Protein AF-0000000075733237 (afdb_homodimer)

Structure (mmCIF, N/CA/C/O backbone):
data_AF-0000000075733237-model_v1
#
loop_
_entity.id
_entity.type
_entity.pdbx_description
1 polymer 'DUF2000 family protein'
#
loop_
_atom_site.group_PDB
_atom_site.id
_atom_site.type_symbol
_atom_site.label_atom_id
_atom_site.label_alt_id
_atom_site.label_comp_id
_atom_site.label_asym_id
_atom_site.label_entity_id
_atom_site.label_seq_id
_atom_site.pdbx_PDB_ins_code
_atom_site.Cartn_x
_atom_site.Cartn_y
_atom_site.Cartn_z
_atom_site.occupancy
_atom_site.B_iso_or_equiv
_atom_site.auth_seq_id
_atom_site.auth_comp_id
_atom_site.auth_asym_id
_atom_site.auth_atom_id
_atom_site.pdbx_PDB_model_num
ATOM 1 N N . MET A 1 1 ? -22.875 0.93 -0.751 1 53.53 1 MET A N 1
ATOM 2 C CA . MET A 1 1 ? -22.766 0.494 -2.141 1 53.53 1 MET A CA 1
ATOM 3 C C . MET A 1 1 ? -21.797 -0.673 -2.271 1 53.53 1 MET A C 1
ATOM 5 O O . MET A 1 1 ? -20.734 -0.678 -1.642 1 53.53 1 MET A O 1
ATOM 9 N N . GLN A 1 2 ? -22.25 -1.887 -2.658 1 79.19 2 GLN A N 1
ATOM 10 C CA . GLN A 1 2 ? -21.516 -3.139 -2.869 1 79.19 2 GLN A CA 1
ATOM 11 C C . GLN A 1 2 ? -20.688 -3.084 -4.145 1 79.19 2 GLN A C 1
ATOM 13 O O . GLN A 1 2 ? -21.156 -2.576 -5.172 1 79.19 2 GLN A O 1
ATOM 18 N N . PHE A 1 3 ? -19.312 -3.158 -4.09 1 92.94 3 PHE A N 1
ATOM 19 C CA . PHE A 1 3 ? -18.453 -3.188 -5.262 1 92.94 3 PHE A CA 1
ATOM 20 C C . PHE A 1 3 ? -18.547 -4.531 -5.973 1 92.94 3 PHE A C 1
ATOM 22 O O . PHE A 1 3 ? -18.625 -5.578 -5.328 1 92.94 3 PHE A O 1
ATOM 29 N N . ASP A 1 4 ? -18.594 -4.453 -7.273 1 96.69 4 ASP A N 1
ATOM 30 C CA . ASP A 1 4 ? -18.578 -5.672 -8.078 1 96.69 4 ASP A CA 1
ATOM 31 C C . ASP A 1 4 ? -17.203 -6.336 -8.055 1 96.69 4 ASP A C 1
ATOM 33 O O . ASP A 1 4 ? -17.078 -7.539 -8.297 1 96.69 4 ASP A O 1
ATOM 37 N N . THR A 1 5 ? -16.156 -5.551 -7.84 1 98.19 5 THR A N 1
ATOM 38 C CA . THR A 1 5 ? -14.797 -6.055 -7.77 1 98.19 5 THR A CA 1
ATOM 39 C C . THR A 1 5 ? -14.312 -6.109 -6.324 1 98.19 5 THR A C 1
ATOM 41 O O . THR A 1 5 ? -14.93 -5.523 -5.434 1 98.19 5 THR A O 1
ATOM 44 N N . LYS A 1 6 ? -13.344 -6.914 -6.18 1 98.12 6 LYS A N 1
ATOM 45 C CA . LYS A 1 6 ? -12.703 -7.102 -4.883 1 98.12 6 LYS A CA 1
ATOM 46 C C . LYS A 1 6 ? -11.188 -7.008 -5.004 1 98.12 6 LYS A C 1
ATOM 48 O O . LYS A 1 6 ? -10.602 -7.52 -5.961 1 98.12 6 LYS A O 1
ATOM 53 N N . ILE A 1 7 ? -10.57 -6.262 -4.094 1 98.81 7 ILE A N 1
ATOM 54 C CA . ILE A 1 7 ? -9.117 -6.203 -3.975 1 98.81 7 ILE A CA 1
ATOM 55 C C . ILE A 1 7 ? -8.664 -7.016 -2.762 1 98.81 7 ILE A C 1
ATOM 57 O O . ILE A 1 7 ? -9.172 -6.82 -1.653 1 98.81 7 ILE A O 1
ATOM 61 N N . ALA A 1 8 ? -7.711 -7.91 -2.949 1 98.94 8 ALA A N 1
ATOM 62 C CA . ALA A 1 8 ? -7.176 -8.711 -1.851 1 98.94 8 ALA A CA 1
ATOM 63 C C . ALA A 1 8 ? -5.652 -8.781 -1.915 1 98.94 8 ALA A C 1
ATOM 65 O O . ALA A 1 8 ? -5.078 -8.906 -2.998 1 98.94 8 ALA A O 1
ATOM 66 N N . LEU A 1 9 ? -5.051 -8.656 -0.823 1 98.94 9 LEU A N 1
ATOM 67 C CA . LEU A 1 9 ? -3.654 -9.016 -0.604 1 98.94 9 LEU A CA 1
ATOM 68 C C . LEU A 1 9 ? -3.543 -10.328 0.164 1 98.94 9 LEU A C 1
ATOM 70 O O . LEU A 1 9 ? -4.324 -10.586 1.084 1 98.94 9 LEU A O 1
ATOM 74 N N . VAL A 1 10 ? -2.625 -11.133 -0.17 1 98.94 10 VAL A N 1
ATOM 75 C CA . VAL A 1 10 ? -2.213 -12.305 0.598 1 98.94 10 VAL A CA 1
ATOM 76 C C . VAL A 1 10 ? -0.758 -12.148 1.034 1 98.94 10 VAL A C 1
ATOM 78 O O . VAL A 1 10 ? 0.132 -11.977 0.198 1 98.94 10 VAL A O 1
ATOM 81 N N . ILE A 1 11 ? -0.524 -12.18 2.336 1 98.94 11 ILE A N 1
ATOM 82 C CA . ILE A 1 11 ? 0.808 -11.945 2.883 1 98.94 11 ILE A CA 1
ATOM 83 C C . ILE A 1 11 ? 1.224 -13.133 3.75 1 98.94 11 ILE A C 1
ATOM 85 O O . ILE A 1 11 ? 0.449 -13.594 4.59 1 98.94 11 ILE A O 1
ATOM 89 N N . ARG A 1 12 ? 2.41 -13.562 3.482 1 98.81 12 ARG A N 1
ATOM 90 C CA . ARG A 1 12 ? 2.934 -14.695 4.23 1 98.81 12 ARG A CA 1
ATOM 91 C C . ARG A 1 12 ? 2.916 -14.422 5.73 1 98.81 12 ARG A C 1
ATOM 93 O O . ARG A 1 12 ? 3.303 -13.336 6.172 1 98.81 12 ARG A O 1
ATOM 100 N N . THR A 1 13 ? 2.559 -15.406 6.555 1 98.12 13 THR A N 1
ATOM 101 C CA . THR A 1 13 ? 2.219 -15.164 7.953 1 98.12 13 THR A CA 1
ATOM 102 C C . THR A 1 13 ? 3.477 -15.117 8.812 1 98.12 13 THR A C 1
ATOM 104 O O . THR A 1 13 ? 3.465 -14.555 9.914 1 98.12 13 THR A O 1
ATOM 107 N N . ASP A 1 14 ? 4.566 -15.688 8.414 1 97.94 14 ASP A N 1
ATOM 108 C CA . ASP A 1 14 ? 5.738 -15.82 9.273 1 97.94 14 ASP A CA 1
ATOM 109 C C . ASP A 1 14 ? 6.73 -14.688 9.031 1 97.94 14 ASP A C 1
ATOM 111 O O . ASP A 1 14 ? 7.879 -14.75 9.477 1 97.94 14 ASP A O 1
ATOM 115 N N . LEU A 1 15 ? 6.379 -13.688 8.344 1 98.19 15 LEU A N 1
ATOM 116 C CA . LEU A 1 15 ? 7.242 -12.531 8.086 1 98.19 15 LEU A CA 1
ATOM 117 C C . LEU A 1 15 ? 7.355 -11.656 9.328 1 98.19 15 LEU A C 1
ATOM 119 O O . LEU A 1 15 ? 6.445 -11.633 10.164 1 98.19 15 LEU A O 1
ATOM 123 N N . GLU A 1 16 ? 8.438 -10.953 9.422 1 97.12 16 GLU A N 1
ATOM 124 C CA . GLU A 1 16 ? 8.555 -9.898 10.422 1 97.12 16 GLU A CA 1
ATOM 125 C C . GLU A 1 16 ? 7.562 -8.766 10.156 1 97.12 16 GLU A C 1
ATOM 127 O O . GLU A 1 16 ? 7.125 -8.578 9.016 1 97.12 16 GLU A O 1
ATOM 132 N N . ALA A 1 17 ? 7.238 -8 11.172 1 95.75 17 ALA A N 1
ATOM 133 C CA . ALA A 1 17 ? 6.242 -6.934 11.078 1 95.75 17 ALA A CA 1
ATOM 134 C C . ALA A 1 17 ? 6.609 -5.938 9.984 1 95.75 17 ALA A C 1
ATOM 136 O O . ALA A 1 17 ? 5.766 -5.582 9.156 1 95.75 17 ALA A O 1
ATOM 137 N N . TRP A 1 18 ? 7.855 -5.488 9.992 1 95.75 18 TRP A N 1
ATOM 138 C CA . TRP A 1 18 ? 8.281 -4.5 9 1 95.75 18 TRP A CA 1
ATOM 139 C C . TRP A 1 18 ? 8.203 -5.07 7.594 1 95.75 18 TRP A C 1
ATOM 141 O O . TRP A 1 18 ? 7.906 -4.344 6.637 1 95.75 18 TRP A O 1
ATOM 151 N N . GLN A 1 19 ? 8.508 -6.355 7.426 1 98 19 GLN A N 1
ATOM 152 C CA . GLN A 1 19 ? 8.406 -7.004 6.121 1 98 19 GLN A CA 1
ATOM 153 C C . GLN A 1 19 ? 6.969 -7.016 5.617 1 98 19 GLN A C 1
ATOM 155 O O . GLN A 1 19 ? 6.715 -6.785 4.434 1 98 19 GLN A O 1
ATOM 160 N N . LYS A 1 20 ? 6.039 -7.316 6.504 1 98.62 20 LYS A N 1
ATOM 161 C CA . LYS A 1 20 ? 4.625 -7.324 6.141 1 98.62 20 LYS A CA 1
ATOM 162 C C . LYS A 1 20 ? 4.176 -5.953 5.652 1 98.62 20 LYS A C 1
ATOM 164 O O . LYS A 1 20 ? 3.418 -5.852 4.684 1 98.62 20 LYS A O 1
ATOM 169 N N . LEU A 1 21 ? 4.637 -4.902 6.301 1 98.69 21 LEU A N 1
ATOM 170 C CA . LEU A 1 21 ? 4.301 -3.545 5.883 1 98.69 21 LEU A CA 1
ATOM 171 C C . LEU A 1 21 ? 4.844 -3.25 4.488 1 98.69 21 LEU A C 1
ATOM 173 O O . LEU A 1 21 ? 4.141 -2.688 3.648 1 98.69 21 LEU A O 1
ATOM 177 N N . ASN A 1 22 ? 6.07 -3.631 4.219 1 98.25 22 ASN A N 1
ATOM 178 C CA . ASN A 1 22 ? 6.684 -3.451 2.91 1 98.25 22 ASN A CA 1
ATOM 179 C C . ASN A 1 22 ? 5.914 -4.199 1.823 1 98.25 22 ASN A C 1
ATOM 181 O O . ASN A 1 22 ? 5.594 -3.629 0.78 1 98.25 22 ASN A O 1
ATOM 185 N N . VAL A 1 23 ? 5.609 -5.422 2.115 1 98.88 23 VAL A N 1
ATOM 186 C CA . VAL A 1 23 ? 4.906 -6.266 1.155 1 98.88 23 VAL A CA 1
ATOM 187 C C . VAL A 1 23 ? 3.541 -5.652 0.838 1 98.88 23 VAL A C 1
ATOM 189 O O . VAL A 1 23 ? 3.162 -5.539 -0.33 1 98.88 23 VAL A O 1
ATOM 192 N N . ALA A 1 24 ? 2.783 -5.246 1.853 1 98.94 24 ALA A N 1
ATOM 193 C CA . ALA A 1 24 ? 1.478 -4.621 1.65 1 98.94 24 ALA A CA 1
ATOM 194 C C . ALA A 1 24 ? 1.594 -3.379 0.775 1 98.94 24 ALA A C 1
ATOM 196 O O . ALA A 1 24 ? 0.794 -3.18 -0.142 1 98.94 24 ALA A O 1
ATOM 197 N N . ALA A 1 25 ? 2.598 -2.566 1.062 1 98.88 25 ALA A N 1
ATOM 198 C CA . ALA A 1 25 ? 2.791 -1.317 0.33 1 98.88 25 ALA A CA 1
ATOM 199 C C . ALA A 1 25 ? 3.08 -1.585 -1.145 1 98.88 25 ALA A C 1
ATOM 201 O O . ALA A 1 25 ? 2.371 -1.086 -2.021 1 98.88 25 ALA A O 1
ATOM 202 N N . PHE A 1 26 ? 4.012 -2.428 -1.413 1 98.94 26 PHE A N 1
ATOM 203 C CA . PHE A 1 26 ? 4.422 -2.668 -2.793 1 98.94 26 PHE A CA 1
ATOM 204 C C . PHE A 1 26 ? 3.307 -3.357 -3.572 1 98.94 26 PHE A C 1
ATOM 206 O O . PHE A 1 26 ? 3.016 -2.982 -4.711 1 98.94 26 PHE A O 1
ATOM 213 N N . LEU A 1 27 ? 2.67 -4.348 -2.971 1 98.94 27 LEU A N 1
ATOM 214 C CA . LEU A 1 27 ? 1.578 -5.027 -3.662 1 98.94 27 LEU A CA 1
ATOM 215 C C . LEU A 1 27 ? 0.477 -4.039 -4.039 1 98.94 27 LEU A C 1
ATOM 217 O O . LEU A 1 27 ? -0.028 -4.066 -5.164 1 98.94 27 LEU A O 1
ATOM 221 N N . THR A 1 28 ? 0.135 -3.18 -3.129 1 98.94 28 THR A N 1
ATOM 222 C CA . THR A 1 28 ? -0.949 -2.234 -3.369 1 98.94 28 THR A CA 1
ATOM 223 C C . THR A 1 28 ? -0.559 -1.225 -4.445 1 98.94 28 THR A C 1
ATOM 225 O O . THR A 1 28 ? -1.4 -0.799 -5.238 1 98.94 28 THR A O 1
ATOM 228 N N . SER A 1 29 ? 0.733 -0.862 -4.512 1 98.94 29 SER A N 1
ATOM 229 C CA . SER A 1 29 ? 1.167 0.023 -5.586 1 98.94 29 SER A CA 1
ATOM 230 C C . SER A 1 29 ? 0.866 -0.581 -6.953 1 98.94 29 SER A C 1
ATOM 232 O O . SER A 1 29 ? 0.47 0.132 -7.879 1 98.94 29 SER A O 1
ATOM 234 N N . GLY A 1 30 ? 1.074 -1.872 -7.094 1 98.88 30 GLY A N 1
ATOM 235 C CA . GLY A 1 30 ? 0.786 -2.557 -8.344 1 98.88 30 GLY A CA 1
ATOM 236 C C . GLY A 1 30 ? -0.688 -2.543 -8.703 1 98.88 30 GLY A C 1
ATOM 237 O O . GLY A 1 30 ? -1.046 -2.32 -9.867 1 98.88 30 GLY A O 1
ATOM 238 N N . ILE A 1 31 ? -1.548 -2.754 -7.727 1 98.94 31 ILE A N 1
ATOM 239 C CA . ILE A 1 31 ? -2.988 -2.74 -7.949 1 98.94 31 ILE A CA 1
ATOM 240 C C . ILE A 1 31 ? -3.434 -1.338 -8.359 1 98.94 31 ILE A C 1
ATOM 242 O O . ILE A 1 31 ? -4.172 -1.175 -9.336 1 98.94 31 ILE A O 1
ATOM 246 N N . ALA A 1 32 ? -2.963 -0.329 -7.645 1 98.88 32 ALA A N 1
ATOM 247 C CA . ALA A 1 32 ? -3.338 1.054 -7.926 1 98.88 32 ALA A CA 1
ATOM 248 C C . ALA A 1 32 ? -2.895 1.466 -9.328 1 98.88 32 ALA A C 1
ATOM 250 O O . ALA A 1 32 ? -3.613 2.182 -10.031 1 98.88 32 ALA A O 1
ATOM 251 N N . ALA A 1 33 ? -1.736 1.056 -9.711 1 98.81 33 ALA A N 1
ATOM 252 C CA . ALA A 1 33 ? -1.209 1.396 -11.031 1 98.81 33 ALA A CA 1
ATOM 253 C C . ALA A 1 33 ? -1.969 0.661 -12.133 1 98.81 33 ALA A C 1
ATOM 255 O O . ALA A 1 33 ? -2.24 1.228 -13.195 1 98.81 33 ALA A O 1
ATOM 256 N N . ALA A 1 34 ? -2.32 -0.559 -11.898 1 98.81 34 ALA A N 1
ATOM 257 C CA . ALA A 1 34 ? -2.943 -1.408 -12.914 1 98.81 34 ALA A CA 1
ATOM 258 C C . ALA A 1 34 ? -4.414 -1.045 -13.102 1 98.81 34 ALA A C 1
ATOM 260 O O . ALA A 1 34 ? -4.973 -1.236 -14.188 1 98.81 34 ALA A O 1
ATOM 261 N N . PHE A 1 35 ? -5.059 -0.554 -12.094 1 98.69 35 PHE A N 1
ATOM 262 C CA . PHE A 1 35 ? -6.492 -0.294 -12.117 1 98.69 35 PHE A CA 1
ATOM 263 C C . PHE A 1 35 ? -6.793 1.119 -11.633 1 98.69 35 PHE A C 1
ATOM 265 O O . PHE A 1 35 ? -7.438 1.301 -10.594 1 98.69 35 PHE A O 1
ATOM 272 N N . PRO A 1 36 ? -6.438 2.105 -12.445 1 98.25 36 PRO A N 1
ATOM 273 C CA . PRO A 1 36 ? -6.652 3.488 -12.016 1 98.25 36 PRO A CA 1
ATOM 274 C C . PRO A 1 36 ? -8.117 3.791 -11.703 1 98.25 36 PRO A C 1
ATOM 276 O O . PRO A 1 36 ? -8.414 4.719 -10.945 1 98.25 36 PRO A O 1
ATOM 279 N N . GLU A 1 37 ? -8.992 2.967 -12.203 1 97.81 37 GLU A N 1
ATOM 280 C CA . GLU A 1 37 ? -10.414 3.184 -11.984 1 97.81 37 GLU A CA 1
ATOM 281 C C . GLU A 1 37 ? -10.805 2.902 -10.539 1 97.81 37 GLU A C 1
ATOM 283 O O . GLU A 1 37 ? -11.891 3.277 -10.094 1 97.81 37 GLU A O 1
ATOM 288 N N . CYS A 1 38 ? -9.961 2.287 -9.797 1 97.75 38 CYS A N 1
ATOM 289 C CA . CYS A 1 38 ? -10.305 1.999 -8.414 1 97.75 38 CYS A CA 1
ATOM 290 C C . CYS A 1 38 ? -9.891 3.145 -7.496 1 97.75 38 CYS A C 1
ATOM 292 O O . CYS A 1 38 ? -10.227 3.145 -6.309 1 97.75 38 CYS A O 1
ATOM 294 N N . ILE A 1 39 ? -9.227 4.133 -8.016 1 98.69 39 ILE A N 1
ATOM 295 C CA . ILE A 1 39 ? -8.828 5.305 -7.234 1 98.69 39 ILE A CA 1
ATOM 296 C C . ILE A 1 39 ? -10.023 6.23 -7.047 1 98.69 39 ILE A C 1
ATOM 298 O O . ILE A 1 39 ? -10.742 6.539 -8 1 98.69 39 ILE A O 1
ATOM 302 N N . GLY A 1 40 ? -10.234 6.641 -5.82 1 98.5 40 GLY A N 1
ATOM 303 C CA . GLY A 1 40 ? -11.352 7.508 -5.488 1 98.5 40 GLY A CA 1
ATOM 304 C C . GLY A 1 40 ? -11.094 8.969 -5.805 1 98.5 40 GLY A C 1
ATOM 305 O O . GLY A 1 40 ? -10.461 9.289 -6.812 1 98.5 40 GLY A O 1
ATOM 306 N N . GLU A 1 41 ? -11.703 9.812 -5.078 1 98.38 41 GLU A N 1
ATOM 307 C CA . GLU A 1 41 ? -11.562 11.258 -5.219 1 98.38 41 GLU A CA 1
ATOM 308 C C . GLU A 1 41 ? -10.594 11.82 -4.184 1 98.38 41 GLU A C 1
ATOM 310 O O . GLU A 1 41 ? -10.336 11.188 -3.158 1 98.38 41 GLU A O 1
ATOM 315 N N . PRO A 1 42 ? -10.016 12.961 -4.43 1 98.75 42 PRO A N 1
ATOM 316 C CA . PRO A 1 42 ? -9.07 13.555 -3.48 1 98.75 42 PRO A CA 1
ATOM 317 C C . PRO A 1 42 ? -9.703 13.859 -2.127 1 98.75 42 PRO A C 1
ATOM 319 O O . PRO A 1 42 ? -10.898 14.148 -2.053 1 98.75 42 PRO A O 1
ATOM 322 N N . TYR A 1 43 ? -8.898 13.789 -1.077 1 98.88 43 TYR A N 1
ATOM 323 C CA . TYR A 1 43 ? -9.32 14.125 0.28 1 98.88 43 TYR A CA 1
ATOM 324 C C . TYR A 1 43 ? -9.109 15.609 0.569 1 98.88 43 TYR A C 1
ATOM 326 O O . TYR A 1 43 ? -8.266 16.25 -0.059 1 98.88 43 TYR A O 1
ATOM 334 N N . GLN A 1 44 ? -9.914 16.078 1.435 1 98.88 44 GLN A N 1
ATOM 335 C CA . GLN A 1 44 ? -9.797 17.422 1.986 1 98.88 44 GLN A CA 1
ATOM 336 C C . GLN A 1 44 ? -10.258 17.453 3.441 1 98.88 44 GLN A C 1
ATOM 338 O O . GLN A 1 44 ? -11.273 16.859 3.793 1 98.88 44 GLN A O 1
ATOM 343 N N . ASP A 1 45 ? -9.367 18.141 4.27 1 98.88 45 ASP A N 1
ATOM 344 C CA . ASP A 1 45 ? -9.797 18.234 5.664 1 98.88 45 ASP A CA 1
ATOM 345 C C . ASP A 1 45 ? -10.703 19.438 5.887 1 98.88 45 ASP A C 1
ATOM 347 O O . ASP A 1 45 ? -11.023 20.156 4.941 1 98.88 45 ASP A O 1
ATOM 351 N N . GLY A 1 46 ? -11.133 19.547 7.141 1 98.81 46 GLY A N 1
ATOM 352 C CA . GLY A 1 46 ? -12.055 20.625 7.496 1 98.81 46 GLY A CA 1
ATOM 353 C C . GLY A 1 46 ? -11.445 22 7.363 1 98.81 46 GLY A C 1
ATOM 354 O O . GLY A 1 46 ? -12.156 23 7.383 1 98.81 46 GLY A O 1
ATOM 355 N N . SER A 1 47 ? -10.172 22.141 7.254 1 98.81 47 SER A N 1
ATOM 356 C CA . SER A 1 47 ? -9.484 23.422 7.078 1 98.81 47 SER A CA 1
ATOM 357 C C . SER A 1 47 ? -9.234 23.719 5.602 1 98.81 47 SER A C 1
ATOM 359 O O . SER A 1 47 ? -8.594 24.703 5.266 1 98.81 47 SER A O 1
ATOM 361 N N . GLY A 1 48 ? -9.68 22.75 4.711 1 98.75 48 GLY A N 1
ATOM 362 C CA . GLY A 1 48 ? -9.562 22.969 3.279 1 98.75 48 GLY A CA 1
ATOM 363 C C . GLY A 1 48 ? -8.25 22.469 2.705 1 98.75 48 GLY A C 1
ATOM 364 O O . GLY A 1 48 ? -7.953 22.703 1.531 1 98.75 48 GLY A O 1
ATOM 365 N N . THR A 1 49 ? -7.375 21.844 3.502 1 98.88 49 THR A N 1
ATOM 366 C CA . THR A 1 49 ? -6.113 21.297 3.025 1 98.88 49 THR A CA 1
ATOM 367 C C . THR A 1 49 ? -6.359 20.094 2.119 1 98.88 49 THR A C 1
ATOM 369 O O . THR A 1 49 ? -7.055 19.141 2.504 1 98.88 49 THR A O 1
ATOM 372 N N . PRO A 1 50 ? -5.848 20.125 0.889 1 98.81 50 PRO A N 1
ATOM 373 C CA . PRO A 1 50 ? -6.047 18.984 -0.012 1 98.81 50 PRO A CA 1
ATOM 374 C C . PRO A 1 50 ? -5.047 17.859 0.231 1 98.81 50 PRO A C 1
ATOM 376 O O . PRO A 1 50 ? -3.887 18.125 0.557 1 98.81 50 PRO A O 1
ATOM 379 N N . TYR A 1 51 ? -5.418 16.609 0.03 1 98.94 51 TYR A N 1
ATOM 380 C CA . TYR A 1 51 ? -4.602 15.398 0.102 1 98.94 51 TYR A CA 1
ATOM 381 C C . TYR A 1 51 ? -4.832 14.516 -1.116 1 98.94 51 TYR A C 1
ATOM 383 O O . TYR A 1 51 ? -5.781 14.727 -1.873 1 98.94 51 TYR A O 1
ATOM 391 N N . HIS A 1 52 ? -3.951 13.617 -1.348 1 98.94 52 HIS A N 1
ATOM 392 C CA . HIS A 1 52 ? -4.082 12.695 -2.467 1 98.94 52 HIS A CA 1
ATOM 393 C C . HIS A 1 52 ? -5.324 11.82 -2.316 1 98.94 52 HIS A C 1
ATOM 395 O O . HIS A 1 52 ? -5.762 11.547 -1.196 1 98.94 52 HIS A O 1
ATOM 401 N N . PRO A 1 53 ? -5.926 11.398 -3.461 1 98.88 53 PRO A N 1
ATOM 402 C CA . PRO A 1 53 ? -6.918 10.32 -3.375 1 98.88 53 PRO A CA 1
ATOM 403 C C . PRO A 1 53 ? -6.289 8.969 -3.047 1 98.88 53 PRO A C 1
ATOM 405 O O . PRO A 1 53 ? -5.07 8.805 -3.162 1 98.88 53 PRO A O 1
ATOM 408 N N . LEU A 1 54 ? -7.059 8.047 -2.576 1 98.88 54 LEU A N 1
ATOM 409 C CA . LEU A 1 54 ? -6.684 6.664 -2.293 1 98.88 54 LEU A CA 1
ATOM 410 C C . LEU A 1 54 ? -7.555 5.691 -3.084 1 98.88 54 LEU A C 1
ATOM 412 O O . LEU A 1 54 ? -8.5 6.105 -3.76 1 98.88 54 LEU A O 1
ATOM 416 N N . ILE A 1 55 ? -7.191 4.441 -3.053 1 98.75 55 ILE A N 1
ATOM 417 C CA . ILE A 1 55 ? -8.117 3.428 -3.545 1 98.75 55 ILE A CA 1
ATOM 418 C C . ILE A 1 55 ? -9.469 3.582 -2.848 1 98.75 55 ILE A C 1
ATOM 420 O O . ILE A 1 55 ? -9.531 3.738 -1.626 1 98.75 55 ILE A O 1
ATOM 424 N N . GLY A 1 56 ? -10.539 3.502 -3.627 1 98.19 56 GLY A N 1
ATOM 425 C CA . GLY A 1 56 ? -11.859 3.867 -3.146 1 98.19 56 GLY A CA 1
ATOM 426 C C . GLY A 1 56 ? -12.688 2.672 -2.711 1 98.19 56 GLY A C 1
ATOM 427 O O . GLY A 1 56 ? -13.836 2.824 -2.289 1 98.19 56 GLY A O 1
ATOM 428 N N . GLN A 1 57 ? -12.18 1.485 -2.846 1 97.31 57 GLN A N 1
ATOM 429 C CA . GLN A 1 57 ? -12.844 0.27 -2.387 1 97.31 57 GLN A CA 1
ATOM 430 C C . GLN A 1 57 ? -12.008 -0.448 -1.33 1 97.31 57 GLN A C 1
ATOM 432 O O . GLN A 1 57 ? -10.812 -0.193 -1.199 1 97.31 57 GLN A O 1
ATOM 437 N N . PRO A 1 58 ? -12.641 -1.387 -0.534 1 97.44 58 PRO A N 1
ATOM 438 C CA . PRO A 1 58 ? -11.906 -2.086 0.523 1 97.44 58 PRO A CA 1
ATOM 439 C C . PRO A 1 58 ? -10.734 -2.904 -0.016 1 97.44 58 PRO A C 1
ATOM 441 O O . PRO A 1 58 ? -10.82 -3.463 -1.112 1 97.44 58 PRO A O 1
ATOM 444 N N . ILE A 1 59 ? -9.664 -2.904 0.706 1 98.38 59 ILE A N 1
ATOM 445 C CA . ILE A 1 59 ? -8.555 -3.836 0.524 1 98.38 59 ILE A CA 1
ATOM 446 C C . ILE A 1 59 ? -8.562 -4.875 1.641 1 98.38 59 ILE A C 1
ATOM 448 O O . ILE A 1 59 ? -8.414 -4.535 2.816 1 98.38 59 ILE A O 1
ATOM 452 N N . LEU A 1 60 ? -8.742 -6.094 1.286 1 98 60 LEU A N 1
ATOM 453 C CA . LEU A 1 60 ? -8.758 -7.164 2.273 1 98 60 LEU A CA 1
ATOM 454 C C . LEU A 1 60 ? -7.418 -7.887 2.318 1 98 60 LEU A C 1
ATOM 456 O O . LEU A 1 60 ? -6.836 -8.195 1.273 1 98 60 LEU A O 1
ATOM 460 N N . VAL A 1 61 ? -6.91 -8.102 3.537 1 98.81 61 VAL A N 1
ATOM 461 C CA . VAL A 1 61 ? -5.594 -8.711 3.693 1 98.81 61 VAL A CA 1
ATOM 462 C C . VAL A 1 61 ? -5.738 -10.102 4.316 1 98.81 61 VAL A C 1
ATOM 464 O O . VAL A 1 61 ? -6.207 -10.234 5.449 1 98.81 61 VAL A O 1
ATOM 467 N N . TYR A 1 62 ? -5.285 -11.086 3.592 1 98.88 62 TYR A N 1
ATOM 468 C CA . TYR A 1 62 ? -5.305 -12.477 4.016 1 98.88 62 TYR A CA 1
ATOM 469 C C . TYR A 1 62 ? -3.904 -12.961 4.363 1 98.88 62 TYR A C 1
ATOM 471 O O . TYR A 1 62 ? -2.91 -12.375 3.924 1 98.88 62 TYR A O 1
ATOM 479 N N . GLY A 1 63 ? -3.867 -13.992 5.203 1 98.75 63 GLY A N 1
ATOM 480 C CA . GLY A 1 63 ? -2.623 -14.672 5.527 1 98.75 63 GLY A CA 1
ATOM 481 C C . GLY A 1 63 ? -2.516 -16.047 4.902 1 98.75 63 GLY A C 1
ATOM 482 O O . GLY A 1 63 ? -3.518 -16.75 4.77 1 98.75 63 GLY A O 1
ATOM 483 N N . ALA A 1 64 ? -1.35 -16.422 4.504 1 98.75 64 ALA A N 1
ATOM 484 C CA . ALA A 1 64 ? -1.091 -17.766 3.996 1 98.75 64 ALA A CA 1
ATOM 485 C C . ALA A 1 64 ? 0.357 -18.188 4.246 1 98.75 64 ALA A C 1
ATOM 487 O O . ALA A 1 64 ? 1.216 -17.328 4.496 1 98.75 64 ALA A O 1
ATOM 488 N N . ASP A 1 65 ? 0.623 -19.484 4.285 1 98.31 65 ASP A N 1
ATOM 489 C CA . ASP A 1 65 ? 1.992 -19.984 4.18 1 98.31 65 ASP A CA 1
ATOM 490 C C . ASP A 1 65 ? 2.439 -20.062 2.723 1 98.31 65 ASP A C 1
ATOM 492 O O . ASP A 1 65 ? 1.708 -19.641 1.82 1 98.31 65 ASP A O 1
ATOM 496 N N . GLY A 1 66 ? 3.689 -20.5 2.498 1 97.94 66 GLY A N 1
ATOM 497 C CA . GLY A 1 66 ? 4.234 -20.609 1.153 1 97.94 66 GLY A CA 1
ATOM 498 C C . GLY A 1 66 ? 3.322 -21.344 0.199 1 97.94 66 GLY A C 1
ATOM 499 O O . GLY A 1 66 ? 2.938 -20.828 -0.845 1 97.94 66 GLY A O 1
ATOM 500 N N . PRO A 1 67 ? 2.928 -22.609 0.538 1 98.19 67 PRO A N 1
ATOM 501 C CA . PRO A 1 67 ? 2.039 -23.375 -0.328 1 98.19 67 PRO A CA 1
ATOM 502 C C . PRO A 1 67 ? 0.7 -22.688 -0.573 1 98.19 67 PRO A C 1
ATOM 504 O O . PRO A 1 67 ? 0.148 -22.781 -1.674 1 98.19 67 PRO A O 1
ATOM 507 N N . GLY A 1 68 ? 0.179 -22.062 0.451 1 98.69 68 GLY A N 1
ATOM 508 C CA . GLY A 1 68 ? -1.053 -21.297 0.285 1 98.69 68 GLY A CA 1
ATOM 509 C C . GLY A 1 68 ? -0.93 -20.172 -0.722 1 98.69 68 GLY A C 1
ATOM 510 O O . GLY A 1 68 ? -1.844 -19.938 -1.517 1 98.69 68 GLY A O 1
ATOM 511 N N . LEU A 1 69 ? 0.167 -19.453 -0.693 1 98.88 69 LEU A N 1
ATOM 512 C CA . LEU A 1 69 ? 0.423 -18.391 -1.658 1 98.88 69 LEU A CA 1
ATOM 513 C C . LEU A 1 69 ? 0.542 -18.953 -3.07 1 98.88 69 LEU A C 1
ATOM 515 O O . LEU A 1 69 ? -0.003 -18.391 -4.02 1 98.88 69 LEU A O 1
ATOM 519 N N . SER A 1 70 ? 1.25 -20.047 -3.178 1 98.81 70 SER A N 1
ATOM 520 C CA . SER A 1 70 ? 1.398 -20.688 -4.48 1 98.81 70 SER A CA 1
ATOM 521 C C . SER A 1 70 ? 0.049 -21.141 -5.035 1 98.81 70 SER A C 1
ATOM 523 O O . SER A 1 70 ? -0.227 -20.969 -6.223 1 98.81 70 SER A O 1
ATOM 525 N N . ARG A 1 71 ? -0.738 -21.703 -4.199 1 98.75 71 ARG A N 1
ATOM 526 C CA . ARG A 1 71 ? -2.074 -22.125 -4.609 1 98.75 71 ARG A CA 1
ATOM 527 C C . ARG A 1 71 ? -2.904 -20.938 -5.074 1 98.75 71 ARG A C 1
ATOM 529 O O . ARG A 1 71 ? -3.609 -21.016 -6.082 1 98.75 71 ARG A O 1
ATOM 536 N N . ALA A 1 72 ? -2.916 -19.859 -4.344 1 98.94 72 ALA A N 1
ATOM 537 C CA . ALA A 1 72 ? -3.645 -18.641 -4.719 1 98.94 72 ALA A CA 1
ATOM 538 C C . ALA A 1 72 ? -3.176 -18.125 -6.074 1 98.94 72 ALA A C 1
ATOM 540 O O . ALA A 1 72 ? -3.988 -17.688 -6.891 1 98.94 72 ALA A O 1
ATOM 541 N N . LEU A 1 73 ? -1.839 -18.141 -6.273 1 98.94 73 LEU A N 1
ATOM 542 C CA . LEU A 1 73 ? -1.299 -17.719 -7.559 1 98.94 73 LEU A CA 1
ATOM 543 C C . LEU A 1 73 ? -1.845 -18.578 -8.695 1 98.94 73 LEU A C 1
ATOM 545 O O . LEU A 1 73 ? -2.318 -18.047 -9.703 1 98.94 73 LEU A O 1
ATOM 549 N N . GLU A 1 74 ? -1.774 -19.875 -8.555 1 98.88 74 GLU A N 1
ATOM 550 C CA . GLU A 1 74 ? -2.258 -20.781 -9.594 1 98.88 74 GLU A CA 1
ATOM 551 C C . GLU A 1 74 ? -3.744 -20.562 -9.867 1 98.88 74 GLU A C 1
ATOM 553 O O . GLU A 1 74 ? -4.18 -20.578 -11.016 1 98.88 74 GLU A O 1
ATOM 558 N N . ARG A 1 75 ? -4.453 -20.359 -8.852 1 98.94 75 ARG A N 1
ATOM 559 C CA . ARG A 1 75 ? -5.887 -20.125 -9 1 98.94 75 ARG A CA 1
ATOM 560 C C . ARG A 1 75 ? -6.152 -18.812 -9.734 1 98.94 75 ARG A C 1
ATOM 562 O O . ARG A 1 75 ? -7.074 -18.734 -10.547 1 98.94 75 ARG A O 1
ATOM 569 N N . ALA A 1 76 ? -5.426 -17.75 -9.422 1 98.94 76 ALA A N 1
ATOM 570 C CA . ALA A 1 76 ? -5.562 -16.469 -10.125 1 98.94 76 ALA A CA 1
ATOM 571 C C . ALA A 1 76 ? -5.301 -16.641 -11.617 1 98.94 76 ALA A C 1
ATOM 573 O O . ALA A 1 76 ? -6.102 -16.203 -12.445 1 98.94 76 ALA A O 1
ATOM 574 N N . LEU A 1 77 ? -4.207 -17.297 -11.906 1 98.94 77 LEU A N 1
ATOM 575 C CA . LEU A 1 77 ? -3.805 -17.469 -13.297 1 98.94 77 LEU A CA 1
ATOM 576 C C . LEU A 1 77 ? -4.805 -18.344 -14.047 1 98.94 77 LEU A C 1
ATOM 578 O O . LEU A 1 77 ? -5.129 -18.062 -15.211 1 98.94 77 LEU A O 1
ATOM 582 N N . ALA A 1 78 ? -5.289 -19.375 -13.406 1 98.81 78 ALA A N 1
ATOM 583 C CA . ALA A 1 78 ? -6.27 -20.266 -14.016 1 98.81 78 ALA A CA 1
ATOM 584 C C . ALA A 1 78 ? -7.559 -19.516 -14.352 1 98.81 78 ALA A C 1
ATOM 586 O O . ALA A 1 78 ? -8.352 -19.984 -15.18 1 98.81 78 ALA A O 1
ATOM 587 N N . ARG A 1 79 ? -7.789 -18.422 -13.773 1 98.75 79 ARG A N 1
ATOM 588 C CA . ARG A 1 79 ? -9 -17.625 -13.969 1 98.75 79 ARG A CA 1
ATOM 589 C C . ARG A 1 79 ? -8.695 -16.344 -14.734 1 98.75 79 ARG A C 1
ATOM 591 O O . ARG A 1 79 ? -9.477 -15.391 -14.695 1 98.75 79 ARG A O 1
ATOM 598 N N . ASN A 1 80 ? -7.484 -16.203 -15.305 1 98.56 80 ASN A N 1
ATOM 599 C CA . ASN A 1 80 ? -7.02 -15.102 -16.141 1 98.56 80 ASN A CA 1
ATOM 600 C C . ASN A 1 80 ? -6.945 -13.797 -15.352 1 98.56 80 ASN A C 1
ATOM 602 O O . ASN A 1 80 ? -7.301 -12.734 -15.867 1 98.56 80 ASN A O 1
ATOM 606 N N . VAL A 1 81 ? -6.684 -13.906 -14.102 1 98.94 81 VAL A N 1
ATOM 607 C CA . VAL A 1 81 ? -6.43 -12.734 -13.273 1 98.94 81 VAL A CA 1
ATOM 608 C C . VAL A 1 81 ? -4.926 -12.508 -13.141 1 98.94 81 VAL A C 1
ATOM 610 O O . VAL A 1 81 ? -4.207 -13.359 -12.609 1 98.94 81 VAL A O 1
ATOM 613 N N . LYS A 1 82 ? -4.426 -11.43 -13.656 1 98.94 82 LYS A N 1
ATOM 614 C CA . LYS A 1 82 ? -3.02 -11.062 -13.508 1 98.94 82 LYS A CA 1
ATOM 615 C C . LYS A 1 82 ? -2.75 -10.469 -12.125 1 98.94 82 LYS A C 1
ATOM 617 O O . LYS A 1 82 ? -3.348 -9.461 -11.75 1 98.94 82 LYS A O 1
ATOM 622 N N . PRO A 1 83 ? -1.837 -11.07 -11.391 1 98.94 83 PRO A N 1
ATOM 623 C CA . PRO A 1 83 ? -1.569 -10.578 -10.039 1 98.94 83 PRO A CA 1
ATOM 624 C C . PRO A 1 83 ? -0.342 -9.672 -9.969 1 98.94 83 PRO A C 1
ATOM 626 O O . PRO A 1 83 ? 0.433 -9.602 -10.93 1 98.94 83 PRO A O 1
ATOM 629 N N . ALA A 1 84 ? -0.194 -8.914 -8.938 1 98.94 84 ALA A N 1
ATOM 630 C CA . ALA A 1 84 ? 1.091 -8.445 -8.43 1 98.94 84 ALA A CA 1
ATOM 631 C C . ALA A 1 84 ? 1.711 -9.461 -7.473 1 98.94 84 ALA A C 1
ATOM 633 O O . ALA A 1 84 ? 0.999 -10.133 -6.727 1 98.94 84 ALA A O 1
ATOM 634 N N . ILE A 1 85 ? 3.008 -9.539 -7.469 1 98.94 85 ILE A N 1
ATOM 635 C CA . ILE A 1 85 ? 3.637 -10.5 -6.57 1 98.94 85 ILE A CA 1
ATOM 636 C C . ILE A 1 85 ? 4.824 -9.852 -5.867 1 98.94 85 ILE A C 1
ATOM 638 O O . ILE A 1 85 ? 5.355 -8.836 -6.336 1 98.94 85 ILE A O 1
ATOM 642 N N . TYR A 1 86 ? 5.203 -10.359 -4.723 1 98.94 86 TYR A N 1
ATOM 643 C CA . TYR A 1 86 ? 6.406 -10.062 -3.951 1 98.94 86 TYR A CA 1
ATOM 644 C C . TYR A 1 86 ? 7.105 -11.3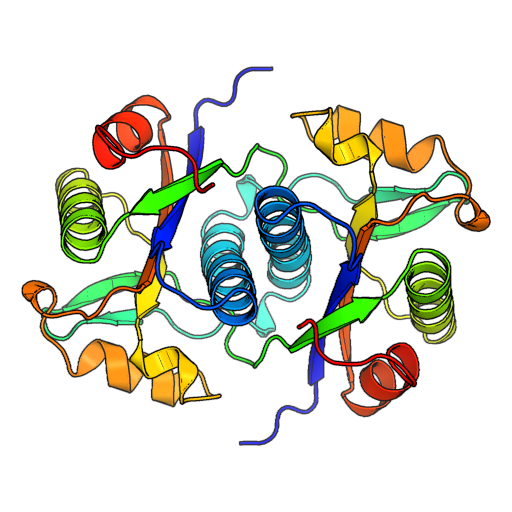52 -3.516 1 98.94 86 TYR A C 1
ATOM 646 O O . TYR A 1 86 ? 6.461 -12.266 -3.004 1 98.94 86 TYR A O 1
ATOM 654 N N . THR A 1 87 ? 8.391 -11.43 -3.811 1 98.81 87 THR A N 1
ATOM 655 C CA . THR A 1 87 ? 9.148 -12.617 -3.445 1 98.81 87 THR A CA 1
ATOM 656 C C . THR A 1 87 ? 10.211 -12.281 -2.396 1 98.81 87 THR A C 1
ATOM 658 O O . THR A 1 87 ? 10.539 -11.117 -2.189 1 98.81 87 THR A O 1
ATOM 661 N N . GLU A 1 88 ? 10.758 -13.273 -1.752 1 98.44 88 GLU A N 1
ATOM 662 C CA . GLU A 1 88 ? 11.719 -13.133 -0.66 1 98.44 88 GLU A CA 1
ATOM 663 C C . GLU A 1 88 ? 12.953 -12.352 -1.102 1 98.44 88 GLU A C 1
ATOM 665 O O . GLU A 1 88 ? 13.492 -11.555 -0.331 1 98.44 88 GLU A O 1
ATOM 670 N N . ALA A 1 89 ? 13.367 -12.539 -2.307 1 97.94 89 ALA A N 1
ATOM 671 C CA . ALA A 1 89 ? 14.586 -11.914 -2.809 1 97.94 89 ALA A CA 1
ATOM 672 C C . ALA A 1 89 ? 14.453 -10.398 -2.84 1 97.94 89 ALA A C 1
ATOM 674 O O . ALA A 1 89 ? 15.453 -9.672 -2.768 1 97.94 89 ALA A O 1
ATOM 675 N N . MET A 1 90 ? 13.234 -9.898 -2.883 1 97.81 90 MET A N 1
ATOM 676 C CA . MET A 1 90 ? 12.984 -8.477 -3.084 1 97.81 90 MET A CA 1
ATOM 677 C C . MET A 1 90 ? 13.273 -7.688 -1.81 1 97.81 90 MET A C 1
ATOM 679 O O . MET A 1 90 ? 13.414 -6.465 -1.85 1 97.81 90 MET A O 1
ATOM 683 N N . PHE A 1 91 ? 13.414 -8.422 -0.668 1 97.56 91 PHE A N 1
ATOM 684 C CA . PHE A 1 91 ? 13.805 -7.742 0.562 1 97.56 91 PHE A CA 1
ATOM 685 C C . PHE A 1 91 ? 15.266 -7.309 0.509 1 97.56 91 PHE A C 1
ATOM 687 O O . PHE A 1 91 ? 15.688 -6.449 1.282 1 97.56 91 PHE A O 1
ATOM 694 N N . LYS A 1 92 ? 16.016 -7.902 -0.391 1 95.5 92 LYS A N 1
ATOM 695 C CA . LYS A 1 92 ? 17.469 -7.723 -0.386 1 95.5 92 LYS A CA 1
ATOM 696 C C . LYS A 1 92 ? 17.906 -6.758 -1.483 1 95.5 92 LYS A C 1
ATOM 698 O O . LYS A 1 92 ? 19.109 -6.535 -1.682 1 95.5 92 LYS A O 1
ATOM 703 N N . THR A 1 93 ? 16.969 -6.254 -2.23 1 92.12 93 THR A N 1
ATOM 704 C CA . THR A 1 93 ? 17.281 -5.328 -3.312 1 92.12 93 THR A CA 1
ATOM 705 C C . THR A 1 93 ? 16.562 -3.996 -3.111 1 92.12 93 THR A C 1
ATOM 707 O O . THR A 1 93 ? 15.609 -3.912 -2.33 1 92.12 93 THR A O 1
ATOM 710 N N . THR A 1 94 ? 17.078 -2.998 -3.748 1 86.94 94 THR A N 1
ATOM 711 C CA . THR A 1 94 ? 16.484 -1.678 -3.588 1 86.94 94 THR A CA 1
ATOM 712 C C . THR A 1 94 ? 16.125 -1.079 -4.945 1 86.94 94 THR A C 1
ATOM 714 O O . THR A 1 94 ? 15.672 0.066 -5.023 1 86.94 94 THR A O 1
ATOM 717 N N . HIS A 1 95 ? 16.359 -1.858 -6.039 1 91.56 95 HIS A N 1
ATOM 718 C CA . HIS A 1 95 ? 16.094 -1.381 -7.391 1 91.56 95 HIS A CA 1
ATOM 719 C C . HIS A 1 95 ? 15.133 -2.312 -8.125 1 91.56 95 HIS A C 1
ATOM 721 O O . HIS A 1 95 ? 15.219 -3.535 -7.992 1 91.56 95 HIS A O 1
ATOM 727 N N . ASP A 1 96 ? 14.352 -1.634 -8.844 1 96.38 96 ASP A N 1
ATOM 728 C CA . ASP A 1 96 ? 13.32 -2.344 -9.594 1 96.38 96 ASP A CA 1
ATOM 729 C C . ASP A 1 96 ? 13.938 -3.383 -10.531 1 96.38 96 ASP A C 1
ATOM 731 O O . ASP A 1 96 ? 13.469 -4.52 -10.602 1 96.38 96 ASP A O 1
ATOM 735 N N . ALA A 1 97 ? 14.953 -3.008 -11.273 1 96.88 97 ALA A N 1
ATOM 736 C CA . ALA A 1 97 ? 15.586 -3.906 -12.234 1 96.88 97 ALA A CA 1
ATOM 737 C C . ALA A 1 97 ? 16.125 -5.156 -11.539 1 96.88 97 ALA A C 1
ATOM 739 O O . ALA A 1 97 ? 16 -6.266 -12.062 1 96.88 97 ALA A O 1
ATOM 740 N N . ALA A 1 98 ? 16.766 -4.949 -10.375 1 97.44 98 ALA A N 1
ATOM 741 C CA . ALA A 1 98 ? 17.297 -6.082 -9.625 1 97.44 98 ALA A CA 1
ATOM 742 C C . ALA A 1 98 ? 16.156 -6.984 -9.133 1 97.44 98 ALA A C 1
ATOM 744 O O . ALA A 1 98 ? 16.281 -8.211 -9.141 1 97.44 98 ALA A O 1
ATOM 745 N N . ASN A 1 99 ? 15.07 -6.438 -8.664 1 98.31 99 ASN A N 1
ATOM 746 C CA . ASN A 1 99 ? 13.898 -7.207 -8.266 1 98.31 99 ASN A CA 1
ATOM 747 C C . ASN A 1 99 ? 13.352 -8.039 -9.414 1 98.31 99 ASN A C 1
ATOM 749 O O . ASN A 1 99 ? 13.078 -9.234 -9.25 1 98.31 99 ASN A O 1
ATOM 753 N N . ARG A 1 100 ? 13.195 -7.414 -10.562 1 98.69 100 ARG A N 1
ATOM 754 C CA . ARG A 1 100 ? 12.656 -8.102 -11.727 1 98.69 100 ARG A CA 1
ATOM 755 C C . ARG A 1 100 ? 13.578 -9.234 -12.172 1 98.69 100 ARG A C 1
ATOM 757 O O . ARG A 1 100 ? 13.109 -10.297 -12.578 1 98.69 100 ARG A O 1
ATOM 764 N N . GLU A 1 101 ? 14.875 -8.984 -12.078 1 98.56 101 GLU A N 1
ATOM 765 C CA . GLU A 1 101 ? 15.828 -10.031 -12.422 1 98.56 101 GLU A CA 1
ATOM 766 C C . GLU A 1 101 ? 15.703 -11.227 -11.484 1 98.56 101 GLU A C 1
ATOM 768 O O . GLU A 1 101 ? 15.773 -12.383 -11.93 1 98.56 101 GLU A O 1
ATOM 773 N N . ALA A 1 102 ? 15.562 -10.922 -10.227 1 98.56 102 ALA A N 1
ATOM 774 C CA . ALA A 1 102 ? 15.43 -11.992 -9.242 1 98.56 102 ALA A CA 1
ATOM 775 C C . ALA A 1 102 ? 14.18 -12.828 -9.5 1 98.56 102 ALA A C 1
ATOM 777 O O . ALA A 1 102 ? 14.211 -14.055 -9.383 1 98.56 102 ALA A O 1
ATOM 778 N N . VAL A 1 103 ? 13.062 -12.25 -9.836 1 98.75 103 VAL A N 1
ATOM 779 C CA . VAL A 1 103 ? 11.82 -12.953 -10.133 1 98.75 103 VAL A CA 1
ATOM 780 C C . VAL A 1 103 ? 11.984 -13.758 -11.422 1 98.75 103 VAL A C 1
ATOM 782 O O . VAL A 1 103 ? 11.562 -14.914 -11.492 1 98.75 103 VAL A O 1
ATOM 785 N N . LYS A 1 104 ? 12.617 -13.164 -12.398 1 98.75 104 LYS A N 1
ATOM 786 C CA . LYS A 1 104 ? 12.789 -13.781 -13.711 1 98.75 104 LYS A CA 1
ATOM 787 C C . LYS A 1 104 ? 13.695 -15.008 -13.625 1 98.75 104 LYS A C 1
ATOM 789 O O . LYS A 1 104 ? 13.594 -15.914 -14.453 1 98.75 104 LYS A O 1
ATOM 794 N N . ALA A 1 105 ? 14.5 -15.078 -12.633 1 98.69 105 ALA A N 1
ATOM 795 C CA . ALA A 1 105 ? 15.492 -16.141 -12.484 1 98.69 105 ALA A CA 1
ATOM 796 C C . ALA A 1 105 ? 14.844 -17.422 -11.969 1 98.69 105 ALA A C 1
ATOM 798 O O . ALA A 1 105 ? 15.477 -18.484 -11.961 1 98.69 105 ALA A O 1
ATOM 799 N N . VAL A 1 106 ? 13.625 -17.391 -11.547 1 98.81 106 VAL A N 1
ATOM 800 C CA . VAL A 1 106 ? 12.992 -18.516 -10.859 1 98.81 106 VAL A CA 1
ATOM 801 C C . VAL A 1 106 ? 11.742 -18.953 -11.617 1 98.81 106 VAL A C 1
ATOM 803 O O . VAL A 1 106 ? 10.914 -18.125 -11.992 1 98.81 106 VAL A O 1
ATOM 806 N N . ALA A 1 107 ? 11.617 -20.266 -11.859 1 98.81 107 ALA A N 1
ATOM 807 C CA . ALA A 1 107 ? 10.391 -20.797 -12.453 1 98.81 107 ALA A CA 1
ATOM 808 C C . ALA A 1 107 ? 9.188 -20.531 -11.562 1 98.81 107 ALA A C 1
ATOM 810 O O . ALA A 1 107 ? 9.305 -20.531 -10.328 1 98.81 107 ALA A O 1
ATOM 811 N N . ARG A 1 108 ? 8.031 -20.359 -12.141 1 98.69 108 ARG A N 1
ATOM 812 C CA . ARG A 1 108 ? 6.82 -20.016 -11.406 1 98.69 108 ARG A CA 1
ATOM 813 C C . ARG A 1 108 ? 6.609 -20.969 -10.227 1 98.69 108 ARG A C 1
ATOM 815 O O . ARG A 1 108 ? 6.344 -20.516 -9.109 1 98.69 108 ARG A O 1
ATOM 822 N N . ALA A 1 109 ? 6.773 -22.25 -10.461 1 98 109 ALA A N 1
ATOM 823 C CA . ALA A 1 109 ? 6.473 -23.266 -9.461 1 98 109 ALA A CA 1
ATOM 824 C C . ALA A 1 109 ? 7.41 -23.156 -8.258 1 98 109 ALA A C 1
ATOM 826 O O . ALA A 1 109 ? 7.102 -23.656 -7.172 1 98 109 ALA A O 1
ATOM 827 N N . ASP A 1 110 ? 8.508 -22.516 -8.422 1 98.44 110 ASP A N 1
ATOM 828 C CA . ASP A 1 110 ? 9.539 -22.453 -7.387 1 98.44 110 ASP A CA 1
ATOM 829 C C . ASP A 1 110 ? 9.625 -21.062 -6.773 1 98.44 110 ASP A C 1
ATOM 831 O O . ASP A 1 110 ? 10.508 -20.797 -5.953 1 98.44 110 ASP A O 1
ATOM 835 N N . LEU A 1 111 ? 8.766 -20.141 -7.191 1 98.62 111 LEU A N 1
ATOM 836 C CA . LEU A 1 111 ? 8.836 -18.781 -6.684 1 98.62 111 LEU A CA 1
ATOM 837 C C . LEU A 1 111 ? 8.68 -18.75 -5.164 1 98.62 111 LEU A C 1
ATOM 839 O O . LEU A 1 111 ? 7.703 -19.266 -4.625 1 98.62 111 LEU A O 1
ATOM 843 N N . PRO A 1 112 ? 9.656 -18.234 -4.438 1 98.56 112 PRO A N 1
ATOM 844 C CA . PRO A 1 112 ? 9.492 -18.047 -2.994 1 98.56 112 PRO A CA 1
ATOM 845 C C . PRO A 1 112 ? 8.594 -16.859 -2.654 1 98.56 112 PRO A C 1
ATOM 847 O O . PRO A 1 112 ? 9.062 -15.875 -2.074 1 98.56 112 PRO A O 1
ATOM 850 N N . LEU A 1 113 ? 7.301 -17.016 -2.916 1 98.88 113 LEU A N 1
ATOM 851 C CA . LEU A 1 113 ? 6.328 -15.945 -2.734 1 98.88 113 LEU A CA 1
ATOM 852 C C . LEU A 1 113 ? 6.211 -15.562 -1.262 1 98.88 113 LEU A C 1
ATOM 854 O O . LEU A 1 113 ? 6.172 -16.438 -0.391 1 98.88 113 LEU A O 1
ATOM 858 N N . VAL A 1 114 ? 6.168 -14.266 -1.007 1 98.88 114 VAL A N 1
ATOM 859 C CA . VAL A 1 114 ? 5.82 -13.82 0.339 1 98.88 114 VAL A CA 1
ATOM 860 C C . VAL A 1 114 ? 4.57 -12.945 0.287 1 98.88 114 VAL A C 1
ATOM 862 O O . VAL A 1 114 ? 3.986 -12.625 1.324 1 98.88 114 VAL A O 1
ATOM 865 N N . GLY A 1 115 ? 4.148 -12.57 -0.908 1 98.88 115 GLY A N 1
ATOM 866 C CA . GLY A 1 115 ? 2.914 -11.812 -1.055 1 98.88 115 GLY A CA 1
ATOM 867 C C . GLY A 1 115 ? 2.354 -11.859 -2.463 1 98.88 115 GLY A C 1
ATOM 868 O O . GLY A 1 115 ? 3.098 -12.047 -3.428 1 98.88 115 GLY A O 1
ATOM 869 N N . LEU A 1 116 ? 1.075 -11.609 -2.576 1 98.81 116 LEU A N 1
ATOM 870 C CA . LEU A 1 116 ? 0.288 -11.594 -3.805 1 98.81 116 LEU A CA 1
ATOM 871 C C . LEU A 1 116 ? -0.898 -10.641 -3.674 1 98.81 116 LEU A C 1
ATOM 873 O O . LEU A 1 116 ? -1.501 -10.539 -2.602 1 98.81 116 LEU A O 1
ATOM 877 N N . ALA A 1 117 ? -1.181 -9.938 -4.738 1 99 117 ALA A N 1
ATOM 878 C CA . ALA A 1 117 ? -2.373 -9.094 -4.742 1 99 117 ALA A CA 1
ATOM 879 C C . ALA A 1 117 ? -3.18 -9.289 -6.023 1 99 117 ALA A C 1
ATOM 881 O O . ALA A 1 117 ? -2.609 -9.422 -7.109 1 99 117 ALA A O 1
ATOM 882 N N . VAL A 1 118 ? -4.457 -9.281 -5.891 1 98.94 118 VAL A N 1
ATOM 883 C CA . VAL A 1 118 ? -5.352 -9.414 -7.035 1 98.94 118 VAL A CA 1
ATOM 884 C C . VAL A 1 118 ? -6.5 -8.414 -6.918 1 98.94 118 VAL A C 1
ATOM 886 O O . VAL A 1 118 ? -6.867 -8.008 -5.812 1 98.94 118 VAL A O 1
ATOM 889 N N . ARG A 1 119 ? -6.98 -8.023 -7.996 1 98.94 119 ARG A N 1
ATOM 890 C CA . ARG A 1 119 ? -8.266 -7.355 -8.164 1 98.94 119 ARG A CA 1
ATOM 891 C C . ARG A 1 119 ? -9.055 -7.953 -9.32 1 98.94 119 ARG A C 1
ATOM 893 O O . ARG A 1 119 ? -8.555 -8.023 -10.445 1 98.94 119 ARG A O 1
ATOM 900 N N . ALA A 1 120 ? -10.195 -8.344 -9.102 1 98.88 120 ALA A N 1
ATOM 901 C CA . ALA A 1 120 ? -11.086 -8.961 -10.078 1 98.88 120 ALA A CA 1
ATOM 902 C C . ALA A 1 120 ? -12.523 -8.969 -9.57 1 98.88 120 ALA A C 1
ATOM 904 O O . ALA A 1 120 ? -12.828 -8.391 -8.523 1 98.88 120 ALA A O 1
ATOM 905 N N . ASP A 1 121 ? -13.406 -9.555 -10.422 1 98.56 121 ASP A N 1
ATOM 906 C CA . ASP A 1 121 ? -14.773 -9.781 -9.961 1 98.56 121 ASP A CA 1
ATOM 907 C C . ASP A 1 121 ? -14.789 -10.461 -8.594 1 98.56 121 ASP A C 1
ATOM 909 O O . ASP A 1 121 ? -13.992 -11.367 -8.336 1 98.56 121 ASP A O 1
ATOM 913 N N . ARG A 1 122 ? -15.734 -10.039 -7.738 1 98.06 122 ARG A N 1
ATOM 914 C CA . ARG A 1 122 ? -15.781 -10.492 -6.352 1 98.06 122 ARG A CA 1
ATOM 915 C C . ARG A 1 122 ? -15.789 -12.016 -6.273 1 98.06 122 ARG A C 1
ATOM 917 O O . ARG A 1 122 ? -15.031 -12.602 -5.496 1 98.06 122 ARG A O 1
ATOM 924 N N . LYS A 1 123 ? -16.609 -12.672 -7.066 1 98.19 123 LYS A N 1
ATOM 925 C CA . LYS A 1 123 ? -16.719 -14.125 -7.016 1 98.19 123 LYS A CA 1
ATOM 926 C C . LYS A 1 123 ? -15.414 -14.797 -7.434 1 98.19 123 LYS A C 1
ATOM 928 O O . LYS A 1 123 ? -15.062 -15.852 -6.906 1 98.19 123 LYS A O 1
ATOM 933 N N . VAL A 1 124 ? -14.789 -14.203 -8.391 1 98.88 124 VAL A N 1
ATOM 934 C CA . VAL A 1 124 ? -13.516 -14.727 -8.867 1 98.88 124 VAL A CA 1
ATOM 935 C C . VAL A 1 124 ? -12.469 -14.625 -7.754 1 98.88 124 VAL A C 1
ATOM 937 O O . VAL A 1 124 ? -11.75 -15.586 -7.477 1 98.88 124 VAL A O 1
ATOM 940 N N . VAL A 1 125 ? -12.375 -13.492 -7.066 1 98.94 125 VAL A N 1
ATOM 941 C CA . VAL A 1 125 ? -11.414 -13.305 -5.984 1 98.94 125 VAL A CA 1
ATOM 942 C C . VAL A 1 125 ? -11.734 -14.258 -4.836 1 98.94 125 VAL A C 1
ATOM 944 O O . VAL A 1 125 ? -10.836 -14.836 -4.227 1 98.94 125 VAL A O 1
ATOM 947 N N . ASP A 1 126 ? -13.039 -14.461 -4.551 1 98.62 126 ASP A N 1
ATOM 948 C CA . ASP A 1 126 ? -13.43 -15.398 -3.502 1 98.62 126 ASP A CA 1
ATOM 949 C C . ASP A 1 126 ? -12.922 -16.797 -3.805 1 98.62 126 ASP A C 1
ATOM 951 O O . ASP A 1 126 ? -12.469 -17.516 -2.902 1 98.62 126 ASP A O 1
ATOM 955 N N . LYS A 1 127 ? -12.953 -17.172 -5.055 1 98.81 127 LYS A N 1
ATOM 956 C CA . LYS A 1 127 ? -12.461 -18.484 -5.457 1 98.81 127 LYS A CA 1
ATOM 957 C C . LYS A 1 127 ? -10.945 -18.578 -5.332 1 98.81 127 LYS A C 1
ATOM 959 O O . LYS A 1 127 ? -10.406 -19.609 -4.918 1 98.81 127 LYS A O 1
ATOM 964 N N . ILE A 1 128 ? -10.273 -17.547 -5.691 1 98.94 128 ILE A N 1
ATOM 965 C CA . ILE A 1 128 ? -8.812 -17.484 -5.613 1 98.94 128 ILE A CA 1
ATOM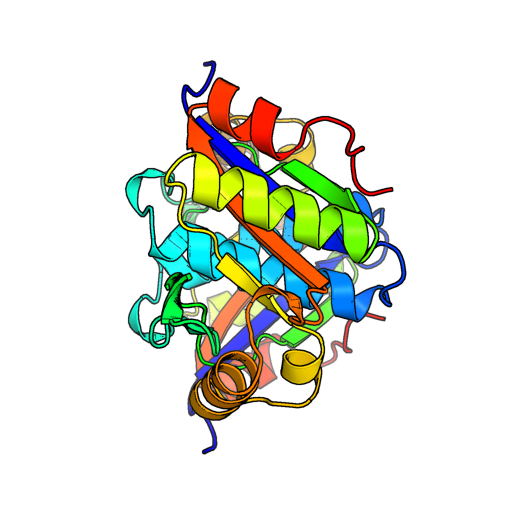 966 C C . ILE A 1 128 ? -8.367 -17.656 -4.16 1 98.94 128 ILE A C 1
ATOM 968 O O . ILE A 1 128 ? -7.387 -18.344 -3.883 1 98.94 128 ILE A O 1
ATOM 972 N N . LEU A 1 129 ? -9.117 -17.078 -3.238 1 98.81 129 LEU A N 1
ATOM 973 C CA . LEU A 1 129 ? -8.688 -16.969 -1.848 1 98.81 129 LEU A CA 1
ATOM 974 C C . LEU A 1 129 ? -9.344 -18.062 -0.994 1 98.81 129 LEU A C 1
ATOM 976 O O . LEU A 1 129 ? -9.172 -18.078 0.227 1 98.81 129 LEU A O 1
ATOM 980 N N . ASP A 1 130 ? -10.102 -18.922 -1.675 1 98.69 130 ASP A N 1
ATOM 981 C CA . ASP A 1 130 ? -10.852 -19.938 -0.948 1 98.69 130 ASP A CA 1
ATOM 982 C C . ASP A 1 130 ? -9.953 -20.703 0.028 1 98.69 130 ASP A C 1
ATOM 984 O O . ASP A 1 130 ? -8.883 -21.188 -0.35 1 98.69 130 ASP A O 1
ATOM 988 N N . GLY A 1 131 ? -10.367 -20.734 1.322 1 98.31 131 GLY A N 1
ATOM 989 C CA . GLY A 1 131 ? -9.641 -21.469 2.344 1 98.31 131 GLY A CA 1
ATOM 990 C C . GLY A 1 131 ? -8.688 -20.594 3.146 1 98.31 131 GLY A C 1
ATOM 991 O O . GLY A 1 131 ? -8.18 -21.031 4.18 1 98.31 131 GLY A O 1
ATOM 992 N N . LEU A 1 132 ? -8.391 -19.438 2.686 1 98.5 132 LEU A N 1
ATOM 993 C CA . LEU A 1 132 ? -7.516 -18.516 3.414 1 98.5 132 LEU A CA 1
ATOM 994 C C . LEU A 1 132 ? -8.305 -17.719 4.445 1 98.5 132 LEU A C 1
ATOM 996 O O . LEU A 1 132 ? -9.508 -17.5 4.281 1 98.5 132 LEU A O 1
ATOM 1000 N N . LYS A 1 133 ? -7.621 -17.297 5.48 1 98 133 LYS A N 1
ATOM 1001 C CA . LYS A 1 133 ? -8.203 -16.469 6.535 1 98 133 LYS A CA 1
ATOM 1002 C C . LYS A 1 133 ? -7.574 -15.078 6.551 1 98 133 LYS A C 1
ATOM 1004 O O . LYS A 1 133 ? -6.473 -14.883 6.035 1 98 133 LYS A O 1
ATOM 1009 N N . PHE A 1 134 ? -8.312 -14.148 7.137 1 96.81 134 PHE A N 1
ATOM 1010 C CA . PHE A 1 134 ? -7.773 -12.805 7.281 1 96.81 134 PHE A CA 1
ATOM 1011 C C . PHE A 1 134 ? -6.457 -12.828 8.055 1 96.81 134 PHE A C 1
ATOM 1013 O O . PHE A 1 134 ? -6.277 -13.656 8.953 1 96.81 134 PHE A O 1
ATOM 1020 N N . HIS A 1 135 ? -5.621 -11.977 7.645 1 94.88 135 HIS A N 1
ATOM 1021 C CA . HIS A 1 135 ? -4.324 -11.891 8.312 1 94.88 135 HIS A CA 1
ATOM 1022 C C . HIS A 1 135 ? -4.48 -11.453 9.766 1 94.88 135 HIS A C 1
ATOM 1024 O O . HIS A 1 135 ? -5.172 -10.477 10.047 1 94.88 135 HIS A O 1
ATOM 1030 N N . ALA A 1 136 ? -3.963 -12.133 10.695 1 79.19 136 ALA A N 1
ATOM 1031 C CA . ALA A 1 136 ? -4.074 -11.859 12.125 1 79.19 136 ALA A CA 1
ATOM 1032 C C . ALA A 1 136 ? -3.209 -10.672 12.531 1 79.19 136 ALA A C 1
ATOM 1034 O O . ALA A 1 136 ? -2.186 -10.398 11.906 1 79.19 136 ALA A O 1
ATOM 1035 N N . MET B 1 1 ? 21.812 2.684 -8.367 1 54.03 1 MET B N 1
ATOM 1036 C CA . MET B 1 1 ? 21.328 3.979 -8.828 1 54.03 1 MET B CA 1
ATOM 1037 C C . MET B 1 1 ? 20.531 4.691 -7.734 1 54.03 1 MET B C 1
ATOM 1039 O O . MET B 1 1 ? 19.734 4.066 -7.031 1 54.03 1 MET B O 1
ATOM 1043 N N . GLN B 1 2 ? 21.016 5.816 -7.184 1 79.5 2 GLN B N 1
ATOM 1044 C CA . GLN B 1 2 ? 20.453 6.676 -6.148 1 79.5 2 GLN B CA 1
ATOM 1045 C C . GLN B 1 2 ? 19.266 7.484 -6.684 1 79.5 2 GLN B C 1
ATOM 1047 O O . GLN B 1 2 ? 19.312 7.984 -7.809 1 79.5 2 GLN B O 1
ATOM 1052 N N . PHE B 1 3 ? 18 7.32 -6.156 1 93 3 PHE B N 1
ATOM 1053 C CA . PHE B 1 3 ? 16.844 8.102 -6.555 1 93 3 PHE B CA 1
ATOM 1054 C C . PHE B 1 3 ? 16.922 9.516 -5.984 1 93 3 PHE B C 1
ATOM 1056 O O . PHE B 1 3 ? 17.328 9.703 -4.84 1 93 3 PHE B O 1
ATOM 1063 N N . ASP B 1 4 ? 16.547 10.445 -6.816 1 96.75 4 ASP B N 1
ATOM 1064 C CA . ASP B 1 4 ? 16.469 11.828 -6.363 1 96.75 4 ASP B CA 1
ATOM 1065 C C . ASP B 1 4 ? 15.281 12.039 -5.438 1 96.75 4 ASP B C 1
ATOM 1067 O O . ASP B 1 4 ? 15.266 12.977 -4.633 1 96.75 4 ASP B O 1
ATOM 1071 N N . THR B 1 5 ? 14.25 11.219 -5.598 1 98.19 5 THR B N 1
ATOM 1072 C CA . THR B 1 5 ? 13.055 11.289 -4.766 1 98.19 5 THR B CA 1
ATOM 1073 C C . THR B 1 5 ? 13.047 10.172 -3.73 1 98.19 5 THR B C 1
ATOM 1075 O O . THR B 1 5 ? 13.82 9.211 -3.838 1 98.19 5 THR B O 1
ATOM 1078 N N . LYS B 1 6 ? 12.289 10.438 -2.748 1 98.19 6 LYS B N 1
ATOM 1079 C CA . LYS B 1 6 ? 12.094 9.492 -1.655 1 98.19 6 LYS B CA 1
ATOM 1080 C C . LYS B 1 6 ? 10.617 9.305 -1.343 1 98.19 6 LYS B C 1
ATOM 1082 O O . LYS B 1 6 ? 9.852 10.273 -1.335 1 98.19 6 LYS B O 1
ATOM 1087 N N . ILE B 1 7 ? 10.203 8.055 -1.195 1 98.81 7 ILE B N 1
ATOM 1088 C CA . ILE B 1 7 ? 8.859 7.719 -0.735 1 98.81 7 ILE B CA 1
ATOM 1089 C C . ILE B 1 7 ? 8.914 7.254 0.718 1 98.81 7 ILE B C 1
ATOM 1091 O O . ILE B 1 7 ? 9.695 6.363 1.064 1 98.81 7 ILE B O 1
ATOM 1095 N N . ALA B 1 8 ? 8.094 7.84 1.569 1 98.94 8 ALA B N 1
ATOM 1096 C CA . ALA B 1 8 ? 8.031 7.449 2.975 1 98.94 8 ALA B CA 1
ATOM 1097 C C . ALA B 1 8 ? 6.582 7.324 3.447 1 98.94 8 ALA B C 1
ATOM 1099 O O . ALA B 1 8 ? 5.734 8.141 3.088 1 98.94 8 ALA B O 1
ATOM 1100 N N . LEU B 1 9 ? 6.332 6.332 4.172 1 98.94 9 LEU B N 1
ATOM 1101 C CA . LEU B 1 9 ? 5.129 6.195 4.988 1 98.94 9 LEU B CA 1
ATOM 1102 C C . LEU B 1 9 ? 5.441 6.438 6.461 1 98.94 9 LEU B C 1
ATOM 1104 O O . LEU B 1 9 ? 6.488 6.016 6.957 1 98.94 9 LEU B O 1
ATOM 1108 N N . VAL B 1 10 ? 4.582 7.078 7.148 1 98.94 10 VAL B N 1
ATOM 1109 C CA . VAL B 1 10 ? 4.59 7.188 8.602 1 98.94 10 VAL B CA 1
ATOM 1110 C C . VAL B 1 10 ? 3.328 6.551 9.18 1 98.94 10 VAL B C 1
ATOM 1112 O O . VAL B 1 10 ? 2.213 6.938 8.82 1 98.94 10 VAL B O 1
ATOM 1115 N N . ILE B 1 11 ? 3.504 5.547 10.023 1 98.94 11 ILE B N 1
ATOM 1116 C CA . ILE B 1 11 ? 2.377 4.797 10.57 1 98.94 11 ILE B CA 1
ATOM 1117 C C . ILE B 1 11 ? 2.414 4.844 12.094 1 98.94 11 ILE B C 1
ATOM 1119 O O . ILE B 1 11 ? 3.461 4.617 12.703 1 98.94 11 ILE B O 1
ATOM 1123 N N . ARG B 1 12 ? 1.274 5.148 12.625 1 98.81 12 ARG B N 1
ATOM 1124 C CA . ARG B 1 12 ? 1.169 5.238 14.078 1 98.81 12 ARG B CA 1
ATOM 1125 C C . ARG B 1 12 ? 1.591 3.93 14.734 1 98.81 12 ARG B C 1
ATOM 1127 O O . ARG B 1 12 ? 1.204 2.85 14.289 1 98.81 12 ARG B O 1
ATOM 1134 N N . THR B 1 13 ? 2.311 3.99 15.859 1 98.12 13 THR B N 1
ATOM 1135 C CA . THR B 1 13 ? 3.016 2.828 16.391 1 98.12 13 THR B CA 1
ATOM 1136 C C . THR B 1 13 ? 2.082 1.967 17.234 1 98.12 13 THR B C 1
ATOM 1138 O O . THR B 1 13 ? 2.344 0.781 17.453 1 98.12 13 THR B O 1
ATOM 1141 N N . ASP B 1 14 ? 1.018 2.488 17.75 1 97.94 14 ASP B N 1
ATOM 1142 C CA . ASP B 1 14 ? 0.19 1.758 18.703 1 97.94 14 ASP B CA 1
ATOM 1143 C C . ASP B 1 14 ? -0.982 1.075 18.016 1 97.94 14 ASP B C 1
ATOM 1145 O O . ASP B 1 14 ? -1.918 0.61 18.672 1 97.94 14 ASP B O 1
ATOM 1149 N N . LEU B 1 15 ? -0.999 1 16.734 1 98.19 15 LEU B N 1
ATOM 1150 C CA . LEU B 1 15 ? -2.051 0.33 15.977 1 98.19 15 LEU B CA 1
ATOM 1151 C C . LEU B 1 15 ? -1.906 -1.186 16.078 1 98.19 15 LEU B C 1
ATOM 1153 O O . LEU B 1 15 ? -0.801 -1.696 16.266 1 98.19 15 LEU B O 1
ATOM 1157 N N . GLU B 1 16 ? -3.002 -1.866 15.93 1 97.06 16 GLU B N 1
ATOM 1158 C CA . GLU B 1 16 ? -2.961 -3.314 15.742 1 97.06 16 GLU B CA 1
ATOM 1159 C C . GLU B 1 16 ? -2.268 -3.688 14.438 1 97.06 16 GLU B C 1
ATOM 1161 O O . GLU B 1 16 ? -2.225 -2.889 13.5 1 97.06 16 GLU B O 1
ATOM 1166 N N . ALA B 1 17 ? -1.771 -4.91 14.359 1 95.81 17 ALA B N 1
ATOM 1167 C CA . ALA B 1 17 ? -1.015 -5.375 13.195 1 95.81 17 ALA B CA 1
ATOM 1168 C C . ALA B 1 17 ? -1.832 -5.242 11.914 1 95.81 17 ALA B C 1
ATOM 1170 O O . ALA B 1 17 ? -1.341 -4.727 10.906 1 95.81 17 ALA B O 1
ATOM 1171 N N . TRP B 1 18 ? -3.066 -5.711 11.961 1 95.75 18 TRP B N 1
ATOM 1172 C CA . TRP B 1 18 ? -3.906 -5.66 10.766 1 95.75 18 TRP B CA 1
ATOM 1173 C C . TRP B 1 18 ? -4.172 -4.219 10.352 1 95.75 18 TRP B C 1
ATOM 1175 O O . TRP B 1 18 ? -4.285 -3.922 9.164 1 95.75 18 TRP B O 1
ATOM 1185 N N . GLN B 1 19 ? -4.328 -3.309 11.312 1 98 19 GLN B N 1
ATOM 1186 C CA . GLN B 1 19 ? -4.535 -1.896 11.016 1 98 19 GLN B CA 1
ATOM 1187 C C . GLN B 1 19 ? -3.328 -1.303 10.297 1 98 19 GLN B C 1
ATOM 1189 O O . GLN B 1 19 ? -3.479 -0.515 9.359 1 98 19 GLN B O 1
ATOM 1194 N N . LYS 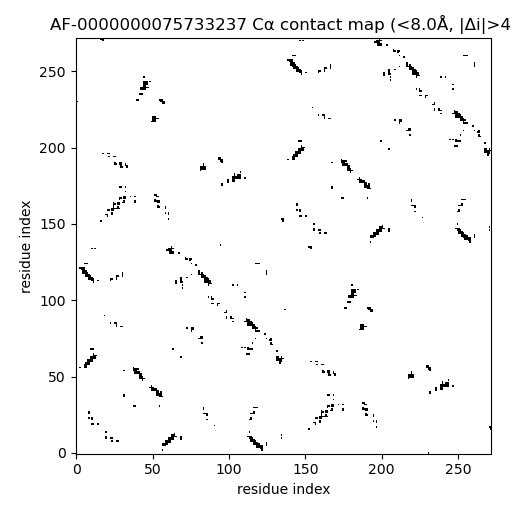B 1 20 ? -2.137 -1.651 10.75 1 98.62 20 LYS B N 1
ATOM 1195 C CA . LYS B 1 20 ? -0.911 -1.168 10.125 1 98.62 20 LYS B CA 1
ATOM 1196 C C . LYS B 1 20 ? -0.83 -1.611 8.664 1 98.62 20 LYS B C 1
ATOM 1198 O O . LYS B 1 20 ? -0.419 -0.838 7.797 1 98.62 20 LYS B O 1
ATOM 1203 N N . LEU B 1 21 ? -1.222 -2.84 8.398 1 98.69 21 LEU B N 1
ATOM 1204 C CA . LEU B 1 21 ? -1.221 -3.346 7.027 1 98.69 21 LEU B CA 1
ATOM 1205 C C . LEU B 1 21 ? -2.193 -2.561 6.156 1 98.69 21 LEU B C 1
ATOM 1207 O O . LEU B 1 21 ? -1.861 -2.186 5.031 1 98.69 21 LEU B O 1
ATOM 1211 N N . ASN B 1 22 ? -3.373 -2.281 6.645 1 98.25 22 ASN B N 1
ATOM 1212 C CA . ASN B 1 22 ? -4.371 -1.493 5.93 1 98.25 22 ASN B CA 1
ATOM 1213 C C . ASN B 1 22 ? -3.863 -0.085 5.633 1 98.25 22 ASN B C 1
ATOM 1215 O O . ASN B 1 22 ? -3.951 0.384 4.496 1 98.25 22 ASN B O 1
ATOM 1219 N N . VAL B 1 23 ? -3.311 0.521 6.637 1 98.88 23 VAL B N 1
ATOM 1220 C CA . VAL B 1 23 ? -2.811 1.885 6.5 1 98.88 23 VAL B CA 1
ATOM 1221 C C . VAL B 1 23 ? -1.708 1.928 5.445 1 98.88 23 VAL B C 1
ATOM 1223 O O . VAL B 1 23 ? -1.715 2.793 4.562 1 98.88 23 VAL B O 1
ATOM 1226 N N . ALA B 1 24 ? -0.754 1.002 5.504 1 98.88 24 ALA B N 1
ATOM 1227 C CA . ALA B 1 24 ? 0.326 0.939 4.523 1 98.88 24 ALA B CA 1
ATOM 1228 C C . ALA B 1 24 ? -0.226 0.786 3.107 1 98.88 24 ALA B C 1
ATOM 1230 O O . ALA B 1 24 ? 0.224 1.464 2.182 1 98.88 24 ALA B O 1
ATOM 1231 N N . ALA B 1 25 ? -1.201 -0.085 2.965 1 98.88 25 ALA B N 1
ATOM 1232 C CA . ALA B 1 25 ? -1.784 -0.361 1.653 1 98.88 25 ALA B CA 1
ATOM 1233 C C . ALA B 1 25 ? -2.459 0.882 1.081 1 98.88 25 ALA B C 1
ATOM 1235 O O . ALA B 1 25 ? -2.127 1.325 -0.021 1 98.88 25 ALA B O 1
ATOM 1236 N N . PHE B 1 26 ? -3.305 1.497 1.843 1 98.94 26 PHE B N 1
ATOM 1237 C CA . PHE B 1 26 ? -4.066 2.635 1.344 1 98.94 26 PHE B CA 1
ATOM 1238 C C . PHE B 1 26 ? -3.154 3.824 1.073 1 98.94 26 PHE B C 1
ATOM 1240 O O . PHE B 1 26 ? -3.275 4.484 0.04 1 98.94 26 PHE B O 1
ATOM 1247 N N . LEU B 1 27 ? -2.223 4.09 1.974 1 98.94 27 LEU B N 1
ATOM 1248 C CA . LEU B 1 27 ? -1.304 5.203 1.755 1 98.94 27 LEU B CA 1
ATOM 1249 C C . LEU B 1 27 ? -0.52 5.012 0.46 1 98.94 27 LEU B C 1
ATOM 1251 O O . LEU B 1 27 ? -0.376 5.953 -0.326 1 98.94 27 LEU B O 1
ATOM 1255 N N . THR B 1 28 ? -0.052 3.824 0.243 1 98.94 28 THR B N 1
ATOM 1256 C CA . THR B 1 28 ? 0.764 3.555 -0.936 1 98.94 28 THR B CA 1
ATOM 1257 C C . THR B 1 28 ? -0.07 3.664 -2.209 1 98.94 28 THR B C 1
ATOM 1259 O O . THR B 1 28 ? 0.426 4.109 -3.246 1 98.94 28 THR B O 1
ATOM 1262 N N . SER B 1 29 ? -1.362 3.299 -2.141 1 98.94 29 SER B N 1
ATOM 1263 C CA . SER B 1 29 ? -2.221 3.484 -3.305 1 98.94 29 SER B CA 1
ATOM 1264 C C . SER B 1 29 ? -2.26 4.945 -3.738 1 98.94 29 SER B C 1
ATOM 1266 O O . SER B 1 29 ? -2.266 5.246 -4.934 1 98.94 29 SER B O 1
ATOM 1268 N N . GLY B 1 30 ? -2.314 5.852 -2.779 1 98.88 30 GLY B N 1
ATOM 1269 C CA . GLY B 1 30 ? -2.316 7.277 -3.074 1 98.88 30 GLY B CA 1
ATOM 1270 C C . GLY B 1 30 ? -1.038 7.75 -3.74 1 98.88 30 GLY B C 1
ATOM 1271 O O . GLY B 1 30 ? -1.08 8.539 -4.688 1 98.88 30 GLY B O 1
ATOM 1272 N N . ILE B 1 31 ? 0.098 7.266 -3.266 1 98.94 31 ILE B N 1
ATOM 1273 C CA . ILE B 1 31 ? 1.388 7.633 -3.84 1 98.94 31 ILE B CA 1
ATOM 1274 C C . ILE B 1 31 ? 1.483 7.109 -5.27 1 98.94 31 ILE B C 1
ATOM 1276 O O . ILE B 1 31 ? 1.861 7.848 -6.184 1 98.94 31 ILE B O 1
ATOM 1280 N N . ALA B 1 32 ? 1.104 5.852 -5.469 1 98.88 32 ALA B N 1
ATOM 1281 C CA . ALA B 1 32 ? 1.176 5.238 -6.793 1 98.88 32 ALA B CA 1
ATOM 1282 C C . ALA B 1 32 ? 0.278 5.973 -7.785 1 98.88 32 ALA B C 1
ATOM 1284 O O . ALA B 1 32 ? 0.646 6.148 -8.953 1 98.88 32 ALA B O 1
ATOM 1285 N N . ALA B 1 33 ? -0.868 6.355 -7.359 1 98.81 33 ALA B N 1
ATOM 1286 C CA . ALA B 1 33 ? -1.81 7.062 -8.227 1 98.81 33 ALA B CA 1
ATOM 1287 C C . ALA B 1 33 ? -1.316 8.469 -8.539 1 98.81 33 ALA B C 1
ATOM 1289 O O . ALA B 1 33 ? -1.459 8.953 -9.664 1 98.81 33 ALA B O 1
ATOM 1290 N N . ALA B 1 34 ? -0.745 9.133 -7.594 1 98.81 34 ALA B N 1
ATOM 1291 C CA . ALA B 1 34 ? -0.337 10.531 -7.73 1 98.81 34 ALA B CA 1
ATOM 1292 C C . ALA B 1 34 ? 0.941 10.648 -8.555 1 98.81 34 ALA B C 1
ATOM 1294 O O . ALA B 1 34 ? 1.174 11.672 -9.203 1 98.81 34 ALA B O 1
ATOM 1295 N N . PHE B 1 35 ? 1.785 9.656 -8.531 1 98.69 35 PHE B N 1
ATOM 1296 C CA . PHE B 1 35 ? 3.096 9.711 -9.172 1 98.69 35 PHE B CA 1
ATOM 1297 C C . PHE B 1 35 ? 3.322 8.484 -10.047 1 98.69 35 PHE B C 1
ATOM 1299 O O . PHE B 1 35 ? 4.215 7.68 -9.773 1 98.69 35 PHE B O 1
ATOM 1306 N N . PRO B 1 36 ? 2.605 8.414 -11.148 1 98.25 36 PRO B N 1
ATOM 1307 C CA . PRO B 1 36 ? 2.738 7.234 -12.008 1 98.25 36 PRO B CA 1
ATOM 1308 C C . PRO B 1 36 ? 4.168 7.02 -12.492 1 98.25 36 PRO B C 1
ATOM 1310 O O . PRO B 1 36 ? 4.543 5.895 -12.844 1 98.25 36 PRO B O 1
ATOM 1313 N N . GLU B 1 37 ? 4.957 8.047 -12.422 1 97.75 37 GLU B N 1
ATOM 1314 C CA . GLU B 1 37 ? 6.336 7.949 -12.891 1 97.75 37 GLU B CA 1
ATOM 1315 C C . GLU B 1 37 ? 7.176 7.09 -11.945 1 97.75 37 GLU B C 1
ATOM 1317 O O . GLU B 1 37 ? 8.281 6.672 -12.297 1 97.75 37 GLU B O 1
ATOM 1322 N N . CYS B 1 38 ? 6.691 6.812 -10.797 1 97.75 38 CYS B N 1
ATOM 1323 C CA . CYS B 1 38 ? 7.48 6 -9.875 1 97.75 38 CYS B CA 1
ATOM 1324 C C . CYS B 1 38 ? 7.199 4.516 -10.078 1 97.75 38 CYS B C 1
ATOM 1326 O O . CYS B 1 38 ? 7.859 3.666 -9.484 1 97.75 38 CYS B O 1
ATOM 1328 N N . ILE B 1 39 ? 6.27 4.172 -10.945 1 98.69 39 ILE B N 1
ATOM 1329 C CA . ILE B 1 39 ? 5.957 2.781 -11.25 1 98.69 39 ILE B CA 1
ATOM 1330 C C . ILE B 1 39 ? 7.012 2.213 -12.195 1 98.69 39 ILE B C 1
ATOM 1332 O O . ILE B 1 39 ? 7.352 2.838 -13.203 1 98.69 39 ILE B O 1
ATOM 1336 N N . GLY B 1 40 ? 7.516 1.056 -11.852 1 98.44 40 GLY B N 1
ATOM 1337 C CA . GLY B 1 40 ? 8.547 0.41 -12.641 1 98.44 40 GLY B CA 1
ATOM 1338 C C . GLY B 1 40 ? 7.996 -0.33 -13.852 1 98.44 40 GLY B C 1
ATOM 1339 O O . GLY B 1 40 ? 7.047 0.13 -14.484 1 98.44 40 GLY B O 1
ATOM 1340 N N . GLU B 1 41 ? 8.68 -1.326 -14.25 1 98.38 41 GLU B N 1
ATOM 1341 C CA . GLU B 1 41 ? 8.305 -2.168 -15.383 1 98.38 41 GLU B CA 1
ATOM 1342 C C . GLU B 1 41 ? 7.613 -3.447 -14.914 1 98.38 41 GLU B C 1
ATOM 1344 O O . GLU B 1 41 ? 7.766 -3.852 -13.758 1 98.38 41 GLU B O 1
ATOM 1349 N N . PRO B 1 42 ? 6.828 -4.074 -15.742 1 98.75 42 PRO B N 1
ATOM 1350 C CA . PRO B 1 42 ? 6.137 -5.305 -15.352 1 98.75 42 PRO B CA 1
ATOM 1351 C C . PRO B 1 42 ? 7.098 -6.434 -14.984 1 98.75 42 PRO B C 1
ATOM 1353 O O . PRO B 1 42 ? 8.203 -6.504 -15.523 1 98.75 42 PRO B O 1
ATOM 1356 N N . TYR B 1 43 ? 6.66 -7.297 -14.07 1 98.88 43 TYR B N 1
ATOM 1357 C CA . TYR B 1 43 ? 7.422 -8.469 -13.664 1 98.88 43 TYR B CA 1
ATOM 1358 C C . TYR B 1 43 ? 7.098 -9.664 -14.547 1 98.88 43 TYR B C 1
ATOM 1360 O O . TYR B 1 43 ? 6.023 -9.727 -15.148 1 98.88 43 TYR B O 1
ATOM 1368 N N . GLN B 1 44 ? 8.055 -10.508 -14.633 1 98.88 44 GLN B N 1
ATOM 1369 C CA . GLN B 1 44 ? 7.918 -11.805 -15.289 1 98.88 44 GLN B CA 1
ATOM 1370 C C . GLN B 1 44 ? 8.781 -12.859 -14.609 1 98.88 44 GLN B C 1
ATOM 1372 O O . GLN B 1 44 ? 9.93 -12.594 -14.258 1 98.88 44 GLN B O 1
ATOM 1377 N N . ASP B 1 45 ? 8.086 -14.047 -14.391 1 98.88 45 ASP B N 1
ATOM 1378 C CA . ASP B 1 45 ? 8.898 -15.094 -13.766 1 98.88 45 ASP B CA 1
ATOM 1379 C C . ASP B 1 45 ? 9.648 -15.906 -14.82 1 98.88 45 ASP B C 1
ATOM 1381 O O . ASP B 1 45 ? 9.57 -15.609 -16.016 1 98.88 45 ASP B O 1
ATOM 1385 N N . GLY B 1 46 ? 10.414 -16.859 -14.297 1 98.81 46 GLY B N 1
ATOM 1386 C CA . GLY B 1 46 ? 11.242 -17.672 -15.164 1 98.81 46 GLY B CA 1
ATOM 1387 C C . GLY B 1 46 ? 10.438 -18.547 -16.109 1 98.81 46 GLY B C 1
ATOM 1388 O O . GLY B 1 46 ? 10.977 -19.109 -17.062 1 98.81 46 GLY B O 1
ATOM 1389 N N . SER B 1 47 ? 9.18 -18.734 -15.906 1 98.81 47 SER B N 1
ATOM 1390 C CA . SER B 1 47 ? 8.297 -19.516 -16.766 1 98.81 47 SER B CA 1
ATOM 1391 C C . SER B 1 47 ? 7.578 -18.625 -17.781 1 98.81 47 SER B C 1
ATOM 1393 O O . SER B 1 47 ? 6.727 -19.109 -18.531 1 98.81 47 SER B O 1
ATOM 1395 N N . GLY B 1 48 ? 7.863 -17.281 -17.703 1 98.75 48 GLY B N 1
ATOM 1396 C CA . GLY B 1 48 ? 7.293 -16.344 -18.672 1 98.75 48 GLY B CA 1
ATOM 1397 C C . GLY B 1 48 ? 5.953 -15.789 -18.234 1 98.75 48 GLY B C 1
ATOM 1398 O O . GLY B 1 48 ? 5.285 -15.094 -19 1 98.75 48 GLY B O 1
ATOM 1399 N N . THR B 1 49 ? 5.457 -16.109 -17.031 1 98.88 49 THR B N 1
ATOM 1400 C CA . THR B 1 49 ? 4.203 -15.578 -16.516 1 98.88 49 THR B CA 1
ATOM 1401 C C . THR B 1 49 ? 4.332 -14.086 -16.203 1 98.88 49 THR B C 1
ATOM 1403 O O . THR B 1 49 ? 5.238 -13.68 -15.477 1 98.88 49 THR B O 1
ATOM 1406 N N . PRO B 1 50 ? 3.484 -13.258 -16.797 1 98.81 50 PRO B N 1
ATOM 1407 C CA . PRO B 1 50 ? 3.562 -11.828 -16.531 1 98.81 50 PRO B CA 1
ATOM 1408 C C . PRO B 1 50 ? 2.855 -11.43 -15.234 1 98.81 50 PRO B C 1
ATOM 1410 O O . PRO B 1 50 ? 1.821 -12.016 -14.891 1 98.81 50 PRO B O 1
ATOM 1413 N N . TYR B 1 51 ? 3.309 -10.422 -14.508 1 98.94 51 TYR B N 1
ATOM 1414 C CA . TYR B 1 51 ? 2.734 -9.82 -13.312 1 98.94 51 TYR B CA 1
ATOM 1415 C C . TYR B 1 51 ? 2.711 -8.305 -13.422 1 98.94 51 TYR B C 1
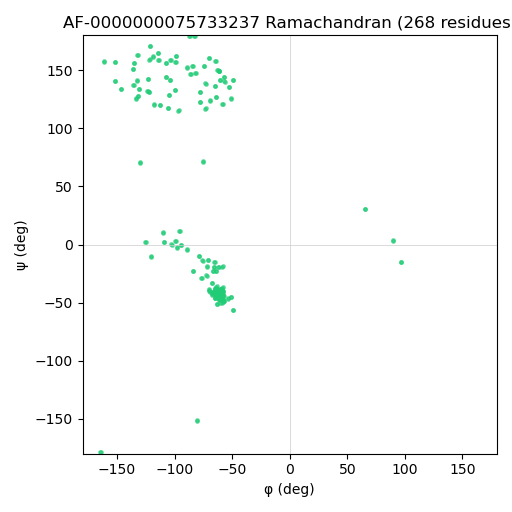ATOM 1417 O O . TYR B 1 51 ? 3.355 -7.727 -14.297 1 98.94 51 TYR B O 1
ATOM 1425 N N . HIS B 1 52 ? 1.939 -7.68 -12.617 1 98.94 52 HIS B N 1
ATOM 1426 C CA . HIS B 1 52 ? 1.858 -6.227 -12.609 1 98.94 52 HIS B CA 1
ATOM 1427 C C . HIS B 1 52 ? 3.197 -5.602 -12.234 1 98.94 52 HIS B C 1
ATOM 1429 O O . HIS B 1 52 ? 3.986 -6.207 -11.5 1 98.94 52 HIS B O 1
ATOM 1435 N N . PRO B 1 53 ? 3.48 -4.379 -12.758 1 98.88 53 PRO B N 1
ATOM 1436 C CA . PRO B 1 53 ? 4.594 -3.613 -12.195 1 98.88 53 PRO B CA 1
ATOM 1437 C C . PRO B 1 53 ? 4.293 -3.088 -10.789 1 98.88 53 PRO B C 1
ATOM 1439 O O . PRO B 1 53 ? 3.137 -3.068 -10.367 1 98.88 53 PRO B O 1
ATOM 1442 N N . LEU B 1 54 ? 5.293 -2.748 -10.062 1 98.88 54 LEU B N 1
ATOM 1443 C CA . LEU B 1 54 ? 5.227 -2.133 -8.742 1 98.88 54 LEU B CA 1
ATOM 1444 C C . LEU B 1 54 ? 5.949 -0.79 -8.734 1 98.88 54 LEU B C 1
ATOM 1446 O O . LEU B 1 54 ? 6.582 -0.412 -9.719 1 98.88 54 LEU B O 1
ATOM 1450 N N . ILE B 1 55 ? 5.793 -0.058 -7.66 1 98.75 55 ILE B N 1
ATOM 1451 C CA . ILE B 1 55 ? 6.664 1.095 -7.461 1 98.75 55 ILE B CA 1
ATOM 1452 C C . ILE B 1 55 ? 8.125 0.663 -7.574 1 98.75 55 ILE B C 1
ATOM 1454 O O . ILE B 1 55 ? 8.523 -0.35 -7 1 98.75 55 ILE B O 1
ATOM 1458 N N . GLY B 1 56 ? 8.922 1.458 -8.289 1 98.19 56 GLY B N 1
ATOM 1459 C CA . GLY B 1 56 ? 10.258 1.051 -8.68 1 98.19 56 GLY B CA 1
ATOM 1460 C C . GLY B 1 56 ? 11.344 1.602 -7.77 1 98.19 56 GLY B C 1
ATOM 1461 O O . GLY B 1 56 ? 12.531 1.349 -7.984 1 98.19 56 GLY B O 1
ATOM 1462 N N . GLN B 1 57 ? 10.992 2.393 -6.805 1 97.25 57 GLN B N 1
ATOM 1463 C CA . GLN B 1 57 ? 11.93 2.916 -5.816 1 97.25 57 GLN B CA 1
ATOM 1464 C C . GLN B 1 57 ? 11.555 2.459 -4.41 1 97.25 57 GLN B C 1
ATOM 1466 O O . GLN B 1 57 ? 10.43 2.031 -4.168 1 97.25 57 GLN B O 1
ATOM 1471 N N . PRO B 1 58 ? 12.523 2.535 -3.43 1 97.44 58 PRO B N 1
ATOM 1472 C CA . PRO B 1 58 ? 12.25 2.076 -2.066 1 97.44 58 PRO B CA 1
ATOM 1473 C C . PRO B 1 58 ? 11.102 2.838 -1.409 1 97.44 58 PRO B C 1
ATOM 1475 O O . PRO B 1 58 ? 10.93 4.035 -1.653 1 97.44 58 PRO B O 1
ATOM 1478 N N . ILE B 1 59 ? 10.305 2.145 -0.667 1 98.38 59 ILE B N 1
ATOM 1479 C CA . ILE B 1 59 ? 9.336 2.719 0.261 1 98.38 59 ILE B CA 1
ATOM 1480 C C . ILE B 1 59 ? 9.828 2.543 1.696 1 98.38 59 ILE B C 1
ATOM 1482 O O . ILE B 1 59 ? 9.984 1.417 2.172 1 98.38 59 ILE B O 1
ATOM 1486 N N . LEU B 1 60 ? 10.062 3.621 2.361 1 98.06 60 LEU B N 1
ATOM 1487 C CA . LEU B 1 60 ? 10.531 3.566 3.742 1 98.06 60 LEU B CA 1
ATOM 1488 C C . LEU B 1 60 ? 9.383 3.803 4.715 1 98.06 60 LEU B C 1
ATOM 1490 O O . LEU B 1 60 ? 8.562 4.703 4.512 1 98.06 60 LEU B O 1
ATOM 1494 N N . VAL B 1 61 ? 9.297 2.945 5.746 1 98.81 61 VAL B N 1
ATOM 1495 C CA . VAL B 1 61 ? 8.188 3.029 6.691 1 98.81 61 VAL B CA 1
ATOM 1496 C C . VAL B 1 61 ? 8.711 3.467 8.062 1 98.81 61 VAL B C 1
ATOM 1498 O O . VAL B 1 61 ? 9.508 2.762 8.68 1 98.81 61 VAL B O 1
ATOM 1501 N N . TYR B 1 62 ? 8.211 4.586 8.516 1 98.88 62 TYR B N 1
ATOM 1502 C CA . TYR B 1 62 ? 8.555 5.16 9.812 1 98.88 62 TYR B CA 1
ATOM 1503 C C . TYR B 1 62 ? 7.406 5.008 10.805 1 98.88 62 TYR B C 1
ATOM 1505 O O . TYR B 1 62 ? 6.254 4.824 10.406 1 98.88 62 TYR B O 1
ATOM 1513 N N . GLY B 1 63 ? 7.766 5.023 12.062 1 98.75 63 GLY B N 1
ATOM 1514 C CA . GLY B 1 63 ? 6.785 5.035 13.141 1 98.75 63 GLY B CA 1
ATOM 1515 C C . GLY B 1 63 ? 6.695 6.371 13.852 1 98.75 63 GLY B C 1
ATOM 1516 O O . GLY B 1 63 ? 7.699 7.07 14 1 98.75 63 GLY B O 1
ATOM 1517 N N . ALA B 1 64 ? 5.531 6.75 14.258 1 98.75 64 ALA B N 1
ATOM 1518 C CA . ALA B 1 64 ? 5.328 7.957 15.055 1 98.75 64 ALA B CA 1
ATOM 1519 C C . ALA B 1 64 ? 4.098 7.82 15.953 1 98.75 64 ALA B C 1
ATOM 1521 O O . ALA B 1 64 ? 3.244 6.965 15.719 1 98.75 64 ALA B O 1
ATOM 1522 N N . ASP B 1 65 ? 4.047 8.594 17.031 1 98.31 65 ASP B N 1
ATOM 1523 C CA . ASP B 1 65 ? 2.793 8.789 17.766 1 98.31 65 ASP B CA 1
ATOM 1524 C C . ASP B 1 65 ? 1.946 9.875 17.109 1 98.31 65 ASP B C 1
ATOM 1526 O O . ASP B 1 65 ? 2.303 10.391 16.047 1 98.31 65 ASP B O 1
ATOM 1530 N N . GLY B 1 66 ? 0.765 10.141 17.672 1 97.88 66 GLY B N 1
ATOM 1531 C CA . GLY B 1 66 ? -0.136 11.148 17.141 1 97.88 66 GLY B CA 1
ATOM 1532 C C . GLY B 1 66 ? 0.545 12.477 16.875 1 97.88 66 GLY B C 1
ATOM 1533 O O . GLY B 1 66 ? 0.52 12.984 15.742 1 97.88 66 GLY B O 1
ATOM 1534 N N . PRO B 1 67 ? 1.195 13.094 17.891 1 98.19 67 PRO B N 1
ATOM 1535 C CA . PRO B 1 67 ? 1.884 14.375 17.719 1 98.19 67 PRO B CA 1
ATOM 1536 C C . PRO B 1 67 ? 2.975 14.305 16.641 1 98.19 67 PRO B C 1
ATOM 1538 O O . PRO B 1 67 ? 3.178 15.273 15.906 1 98.19 67 PRO B O 1
ATOM 1541 N N . GLY B 1 68 ? 3.682 13.195 16.609 1 98.69 68 GLY B N 1
ATOM 1542 C CA . GLY B 1 68 ? 4.688 13.016 15.57 1 98.69 68 GLY B CA 1
ATOM 1543 C C . GLY B 1 68 ? 4.109 13.031 14.164 1 98.69 68 GLY B C 1
ATOM 1544 O O . GLY B 1 68 ? 4.699 13.617 13.25 1 98.69 68 GLY B O 1
ATOM 1545 N N . LEU B 1 69 ? 2.984 12.391 13.977 1 98.88 69 LEU B N 1
ATOM 1546 C CA . LEU B 1 69 ? 2.303 12.398 12.688 1 98.88 69 LEU B CA 1
ATOM 1547 C C . LEU B 1 69 ? 1.849 13.812 12.328 1 98.88 69 LEU B C 1
ATOM 1549 O O . LEU B 1 69 ? 1.997 14.242 11.18 1 98.88 69 LEU B O 1
ATOM 1553 N N . SER B 1 70 ? 1.298 14.492 13.305 1 98.81 70 SER B N 1
ATOM 1554 C CA . SER B 1 70 ? 0.858 15.867 13.07 1 98.81 70 SER B CA 1
ATOM 1555 C C . SER B 1 70 ? 2.029 16.766 12.68 1 98.81 70 SER B C 1
ATOM 1557 O O . SER B 1 70 ? 1.908 17.594 11.773 1 98.81 70 SER B O 1
ATOM 1559 N N . ARG B 1 71 ? 3.107 16.609 13.359 1 98.75 71 ARG B N 1
ATOM 1560 C CA . ARG B 1 71 ? 4.305 17.375 13.031 1 98.75 71 ARG B CA 1
ATOM 1561 C C . ARG B 1 71 ? 4.777 17.078 11.617 1 98.75 71 ARG B C 1
ATOM 1563 O O . ARG B 1 71 ? 5.148 18 10.875 1 98.75 71 ARG B O 1
ATOM 1570 N N . ALA B 1 72 ? 4.855 15.844 11.227 1 98.94 72 ALA B N 1
ATOM 1571 C CA . ALA B 1 72 ? 5.254 15.461 9.875 1 98.94 72 ALA B CA 1
ATOM 1572 C C . ALA B 1 72 ? 4.332 16.078 8.836 1 98.94 72 ALA B C 1
ATOM 1574 O O . ALA B 1 72 ? 4.789 16.531 7.781 1 98.94 72 ALA B O 1
ATOM 1575 N N . LEU B 1 73 ? 3.02 16.062 9.133 1 98.94 73 LEU B N 1
ATOM 1576 C CA . LEU B 1 73 ? 2.062 16.672 8.219 1 98.94 73 LEU B CA 1
ATOM 1577 C C . LEU B 1 73 ? 2.359 18.156 8.039 1 98.94 73 LEU B C 1
ATOM 1579 O O . LEU B 1 73 ? 2.428 18.656 6.91 1 98.94 73 LEU B O 1
ATOM 1583 N N . GLU B 1 74 ? 2.518 18.875 9.125 1 98.88 74 GLU B N 1
ATOM 1584 C CA . GLU B 1 74 ? 2.793 20.297 9.062 1 98.88 74 GLU B CA 1
ATOM 1585 C C . GLU B 1 74 ? 4.082 20.578 8.297 1 98.88 74 GLU B C 1
ATOM 1587 O O . GLU B 1 74 ? 4.152 21.531 7.508 1 98.88 74 GLU B O 1
ATOM 1592 N N . ARG B 1 75 ? 5.031 19.797 8.516 1 98.94 75 ARG B N 1
ATOM 1593 C CA . ARG B 1 75 ? 6.301 19.969 7.82 1 98.94 75 ARG B CA 1
ATOM 1594 C C . ARG B 1 75 ? 6.145 19.703 6.328 1 98.94 75 ARG B C 1
ATOM 1596 O O . ARG B 1 75 ? 6.758 20.406 5.508 1 98.94 75 ARG B O 1
ATOM 1603 N N . ALA B 1 76 ? 5.395 18.688 5.922 1 98.94 76 ALA B N 1
ATOM 1604 C CA . ALA B 1 76 ? 5.133 18.422 4.512 1 98.94 76 ALA B CA 1
ATOM 1605 C C . ALA B 1 76 ? 4.457 19.609 3.842 1 98.94 76 ALA B C 1
ATOM 1607 O O . ALA B 1 76 ? 4.902 20.078 2.787 1 98.94 76 ALA B O 1
ATOM 1608 N N . LEU B 1 77 ? 3.436 20.109 4.488 1 98.94 77 LEU B N 1
ATOM 1609 C CA . LEU B 1 77 ? 2.662 21.203 3.934 1 98.94 77 LEU B CA 1
ATOM 1610 C C . LEU B 1 77 ? 3.508 22.469 3.854 1 98.94 77 LEU B C 1
ATOM 1612 O O . LEU B 1 77 ? 3.424 23.219 2.877 1 98.94 77 LEU B O 1
ATOM 1616 N N . ALA B 1 78 ? 4.305 22.719 4.867 1 98.81 78 ALA B N 1
ATOM 1617 C CA . ALA B 1 78 ? 5.176 23.891 4.895 1 98.81 78 ALA B CA 1
ATOM 1618 C C . ALA B 1 78 ? 6.18 23.859 3.748 1 98.81 78 ALA B C 1
ATOM 1620 O O . ALA B 1 78 ? 6.746 24.891 3.375 1 98.81 78 ALA B O 1
ATOM 1621 N N . ARG B 1 79 ? 6.418 22.75 3.172 1 98.75 79 ARG B N 1
ATOM 1622 C CA . ARG B 1 79 ? 7.387 22.562 2.096 1 98.75 79 ARG B CA 1
ATOM 1623 C C . ARG B 1 79 ? 6.684 22.281 0.771 1 98.75 79 ARG B C 1
ATOM 1625 O O . ARG B 1 79 ? 7.293 21.75 -0.161 1 98.75 79 ARG B O 1
ATOM 1632 N N . ASN B 1 80 ? 5.348 22.453 0.715 1 98.62 80 ASN B N 1
ATOM 1633 C CA . ASN B 1 80 ? 4.5 22.312 -0.465 1 98.62 80 ASN B CA 1
ATOM 1634 C C . ASN B 1 80 ? 4.48 20.875 -0.973 1 98.62 80 ASN B C 1
ATOM 1636 O O . ASN B 1 80 ? 4.508 20.641 -2.182 1 98.62 80 ASN B O 1
ATOM 1640 N N . VAL B 1 81 ? 4.629 19.953 -0.092 1 98.94 81 VAL B N 1
ATOM 1641 C CA . VAL B 1 81 ? 4.469 18.531 -0.423 1 98.94 81 VAL B CA 1
ATOM 1642 C C . VAL B 1 81 ? 3.059 18.078 -0.063 1 98.94 81 VAL B C 1
ATOM 1644 O O . VAL B 1 81 ? 2.666 18.109 1.104 1 98.94 81 VAL B O 1
ATOM 1647 N N . LYS B 1 82 ? 2.277 17.703 -1.026 1 98.94 82 LYS B N 1
ATOM 1648 C CA . LYS B 1 82 ? 0.944 17.156 -0.788 1 98.94 82 LYS B CA 1
ATOM 1649 C C . LYS B 1 82 ? 1.021 15.695 -0.353 1 98.94 82 LYS B C 1
ATOM 1651 O O . LYS B 1 82 ? 1.55 14.852 -1.08 1 98.94 82 LYS B O 1
ATOM 1656 N N . PRO B 1 83 ? 0.47 15.398 0.799 1 98.94 83 PRO B N 1
ATOM 1657 C CA . PRO B 1 83 ? 0.552 14.023 1.296 1 98.94 83 PRO B CA 1
ATOM 1658 C C . PRO B 1 83 ? -0.716 13.219 1.019 1 98.94 83 PRO B C 1
ATOM 1660 O O . PRO B 1 83 ? -1.743 13.789 0.645 1 98.94 83 PRO B O 1
ATOM 1663 N N . ALA B 1 84 ? -0.652 11.93 1.088 1 98.94 84 ALA B N 1
ATOM 1664 C CA . ALA B 1 84 ? -1.778 11.055 1.414 1 98.94 84 ALA B CA 1
ATOM 1665 C C . ALA B 1 84 ? -1.932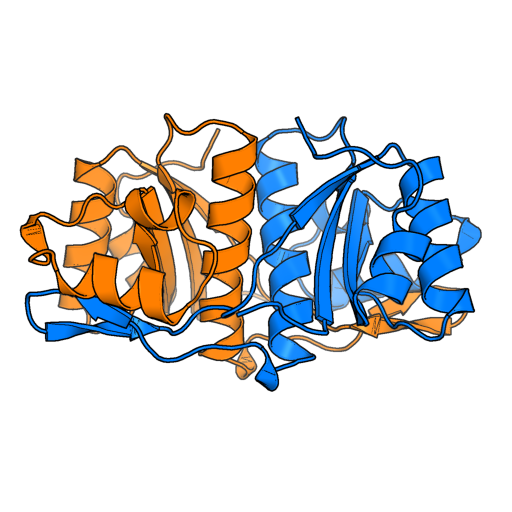 10.898 2.924 1 98.94 84 ALA B C 1
ATOM 1667 O O . ALA B 1 84 ? -0.938 10.867 3.656 1 98.94 84 ALA B O 1
ATOM 1668 N N . ILE B 1 85 ? -3.146 10.766 3.379 1 98.94 85 ILE B N 1
ATOM 1669 C CA . ILE B 1 8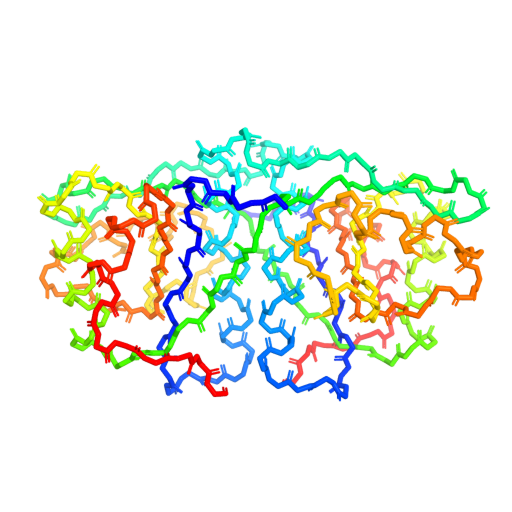5 ? -3.33 10.609 4.816 1 98.94 85 ILE B CA 1
ATOM 1670 C C . ILE B 1 85 ? -4.332 9.492 5.094 1 98.94 85 ILE B C 1
ATOM 1672 O O . ILE B 1 85 ? -5.125 9.133 4.219 1 98.94 85 ILE B O 1
ATOM 1676 N N . TYR B 1 86 ? -4.277 8.898 6.254 1 98.94 86 TYR B N 1
ATOM 1677 C CA . TYR B 1 86 ? -5.223 7.953 6.844 1 98.94 86 TYR B CA 1
ATOM 1678 C C . TYR B 1 86 ? -5.566 8.344 8.273 1 98.94 86 TYR B C 1
ATOM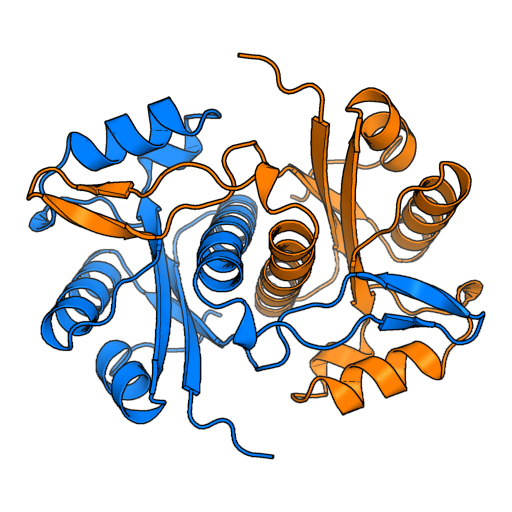 1680 O O . TYR B 1 86 ? -4.676 8.641 9.07 1 98.94 86 TYR B O 1
ATOM 1688 N N . THR B 1 87 ? -6.848 8.438 8.555 1 98.81 87 THR B N 1
ATOM 1689 C CA . THR B 1 87 ? -7.285 8.82 9.891 1 98.81 87 THR B CA 1
ATOM 1690 C C . THR B 1 87 ? -8.016 7.664 10.57 1 98.81 87 THR B C 1
ATOM 1692 O O . THR B 1 87 ? -8.438 6.715 9.906 1 98.81 87 THR B O 1
ATOM 1695 N N . GLU B 1 88 ? -8.211 7.723 11.852 1 98.44 88 GLU B N 1
ATOM 1696 C CA . GLU B 1 88 ? -8.805 6.672 12.672 1 98.44 88 GLU B CA 1
ATOM 1697 C C . GLU B 1 88 ? -10.211 6.324 12.188 1 98.44 88 GLU B C 1
ATOM 1699 O O . GLU B 1 88 ? -10.602 5.156 12.203 1 98.44 88 GLU B O 1
ATOM 1704 N N . ALA B 1 89 ? -10.945 7.305 11.758 1 97.94 89 ALA B N 1
ATOM 1705 C CA . ALA B 1 89 ? -12.336 7.109 11.359 1 97.94 89 ALA B CA 1
ATOM 1706 C C . ALA B 1 89 ? -12.43 6.18 10.148 1 97.94 89 ALA B C 1
ATOM 1708 O O . ALA B 1 89 ? -13.453 5.52 9.953 1 97.94 89 ALA B O 1
ATOM 1709 N N . MET B 1 90 ? -11.367 6.074 9.391 1 97.81 90 MET B N 1
ATOM 1710 C CA . MET B 1 90 ? -11.398 5.352 8.117 1 97.81 90 MET B CA 1
ATOM 1711 C C . MET B 1 90 ? -11.398 3.844 8.352 1 97.81 90 MET B C 1
ATOM 1713 O O . MET B 1 90 ? -11.719 3.072 7.445 1 97.81 90 MET B O 1
ATOM 1717 N N . PHE B 1 91 ? -11.086 3.43 9.602 1 97.56 91 PHE B N 1
ATOM 1718 C CA . PHE B 1 91 ? -11.172 2.01 9.922 1 97.56 91 PHE B CA 1
ATOM 1719 C C . PHE B 1 91 ? -12.625 1.562 10 1 97.56 91 PHE B C 1
ATOM 1721 O O . PHE B 1 91 ? -12.922 0.368 9.93 1 97.56 91 PHE B O 1
ATOM 1728 N N . LYS B 1 92 ? -13.523 2.508 10.164 1 95.5 92 LYS B N 1
ATOM 1729 C CA . LYS B 1 92 ? -14.914 2.18 10.469 1 95.5 92 LYS B CA 1
ATOM 1730 C C . LYS B 1 92 ? -15.797 2.324 9.227 1 95.5 92 LYS B C 1
ATOM 1732 O O . LYS B 1 92 ? -17.016 2.148 9.305 1 95.5 92 LYS B O 1
ATOM 1737 N N . THR B 1 93 ? -15.211 2.703 8.125 1 92 93 THR B N 1
ATOM 1738 C CA . THR B 1 93 ? -15.969 2.883 6.891 1 92 93 THR B CA 1
ATOM 1739 C C . THR B 1 93 ? -15.414 1.989 5.785 1 92 93 THR B C 1
ATOM 1741 O O . THR B 1 93 ? -14.289 1.489 5.887 1 92 93 THR B O 1
ATOM 1744 N N . THR B 1 94 ? -16.234 1.752 4.824 1 86.88 94 THR B N 1
ATOM 1745 C CA . THR B 1 94 ? -15.805 0.877 3.738 1 86.88 94 THR B CA 1
ATOM 1746 C C . THR B 1 94 ? -15.961 1.573 2.389 1 86.88 94 THR B C 1
ATOM 1748 O O . THR B 1 94 ? -15.719 0.971 1.342 1 86.88 94 THR B O 1
ATOM 1751 N N . HIS B 1 95 ? -16.406 2.871 2.404 1 91.62 95 HIS B N 1
ATOM 1752 C CA . HIS B 1 95 ? -16.641 3.627 1.179 1 91.62 95 HIS B CA 1
ATOM 1753 C C . HIS B 1 95 ? -15.828 4.914 1.165 1 91.62 95 HIS B C 1
ATOM 1755 O O . HIS B 1 95 ? -15.703 5.586 2.193 1 91.62 95 HIS B O 1
ATOM 1761 N N . ASP B 1 96 ? -15.414 5.133 0.003 1 96.56 96 ASP B N 1
ATOM 1762 C CA . ASP B 1 96 ? -14.562 6.301 -0.208 1 96.56 96 ASP B CA 1
ATOM 1763 C C . ASP B 1 96 ? -15.273 7.582 0.219 1 96.56 96 ASP B C 1
ATOM 1765 O O . ASP B 1 96 ? -14.688 8.43 0.894 1 96.56 96 ASP B O 1
ATOM 1769 N N . ALA B 1 97 ? -16.5 7.75 -0.197 1 97 97 ALA B N 1
ATOM 1770 C CA . ALA B 1 97 ? -17.266 8.961 0.112 1 97 97 ALA B CA 1
ATOM 1771 C C . ALA B 1 97 ? -17.391 9.164 1.62 1 97 97 ALA B C 1
ATOM 1773 O O . ALA B 1 97 ? -17.266 10.281 2.113 1 97 97 ALA B O 1
ATOM 1774 N N . ALA B 1 98 ? -17.656 8.062 2.344 1 97.5 98 ALA B N 1
ATOM 1775 C CA . ALA B 1 98 ? -17.766 8.141 3.799 1 97.5 98 ALA B CA 1
ATOM 1776 C C . ALA B 1 98 ? -16.422 8.516 4.422 1 97.5 98 ALA B C 1
ATOM 1778 O O . ALA B 1 98 ? -16.359 9.289 5.379 1 97.5 98 ALA B O 1
ATOM 1779 N N . ASN B 1 99 ? -15.336 7.969 3.949 1 98.25 99 ASN B N 1
ATOM 1780 C CA . ASN B 1 99 ? -14 8.32 4.414 1 98.25 99 ASN B CA 1
ATOM 1781 C C . ASN B 1 99 ? -13.703 9.805 4.207 1 98.25 99 ASN B C 1
ATOM 1783 O O . ASN B 1 99 ? -13.227 10.484 5.121 1 98.25 99 ASN B O 1
ATOM 1787 N N . ARG B 1 100 ? -13.992 10.289 3.023 1 98.69 100 ARG B N 1
ATOM 1788 C CA . ARG B 1 100 ? -13.742 11.688 2.697 1 98.69 100 ARG B CA 1
ATOM 1789 C C . ARG B 1 100 ? -14.578 12.617 3.57 1 98.69 100 ARG B C 1
ATOM 1791 O O . ARG B 1 100 ? -14.109 13.672 4 1 98.69 100 ARG B O 1
ATOM 1798 N N . GLU B 1 101 ? -15.805 12.211 3.834 1 98.56 101 GLU B N 1
ATOM 1799 C CA . GLU B 1 101 ? -16.656 13.008 4.707 1 98.56 101 GLU B CA 1
ATOM 1800 C C . GLU B 1 101 ? -16.094 13.086 6.121 1 98.56 101 GLU B C 1
ATOM 1802 O O . GLU B 1 101 ? -16.125 14.141 6.75 1 98.56 101 GLU B O 1
ATOM 1807 N N . ALA B 1 102 ? -15.625 11.945 6.582 1 98.56 102 ALA B N 1
ATOM 1808 C CA . ALA B 1 102 ? -15.047 11.898 7.922 1 98.56 102 ALA B CA 1
ATOM 1809 C C . ALA B 1 102 ? -13.828 12.812 8.023 1 98.56 102 ALA B C 1
ATOM 1811 O O . ALA B 1 102 ? -13.648 13.508 9.031 1 98.56 102 ALA B O 1
ATOM 1812 N N . VAL B 1 103 ? -12.961 12.852 7.062 1 98.75 103 VAL B N 1
ATOM 1813 C CA . VAL B 1 103 ? -11.773 13.703 7.043 1 98.75 103 VAL B CA 1
ATOM 1814 C C . VAL B 1 103 ? -12.195 15.172 6.953 1 98.75 103 VAL B C 1
ATOM 1816 O O . VAL B 1 103 ? -11.656 16.031 7.656 1 98.75 103 VAL B O 1
ATOM 1819 N N . LYS B 1 104 ? -13.18 15.445 6.133 1 98.75 104 LYS B N 1
ATOM 1820 C CA . LYS B 1 104 ? -13.641 16.797 5.883 1 98.75 104 LYS B CA 1
ATOM 1821 C C . LYS B 1 104 ? -14.289 17.406 7.129 1 98.75 104 LYS B C 1
ATOM 1823 O O . LYS B 1 104 ? -14.32 18.625 7.293 1 98.75 104 LYS B O 1
ATOM 1828 N N . ALA B 1 105 ? -14.742 16.578 8 1 98.69 105 ALA B N 1
ATOM 1829 C CA . ALA B 1 105 ? -15.477 17 9.188 1 98.69 105 ALA B CA 1
ATOM 1830 C C . ALA B 1 105 ? -14.531 17.516 10.266 1 98.69 105 ALA B C 1
ATOM 1832 O O . ALA B 1 105 ? -14.969 18.109 11.258 1 98.69 105 ALA B O 1
ATOM 1833 N N . VAL B 1 106 ? -13.258 17.359 10.125 1 98.81 106 VAL B N 1
ATOM 1834 C CA . VAL B 1 106 ? -12.297 17.641 11.188 1 98.81 106 VAL B CA 1
ATOM 1835 C C . VAL B 1 106 ? -11.281 18.672 10.703 1 98.81 106 VAL B C 1
ATOM 1837 O O . VAL B 1 106 ? -10.727 18.547 9.602 1 98.81 106 VAL B O 1
ATOM 1840 N N . ALA B 1 107 ? -11.047 19.719 11.516 1 98.81 107 ALA B N 1
ATOM 1841 C CA . ALA B 1 107 ? -10 20.672 11.203 1 98.81 107 ALA B CA 1
ATOM 1842 C C . ALA B 1 107 ? -8.633 20 11.164 1 98.81 107 ALA B C 1
ATOM 1844 O O . ALA B 1 107 ? -8.375 19.062 11.914 1 98.81 107 ALA B O 1
ATOM 1845 N N . ARG B 1 108 ? -7.734 20.5 10.344 1 98.69 108 ARG B N 1
ATOM 1846 C CA . ARG B 1 108 ? -6.418 19.891 10.148 1 98.69 108 ARG B CA 1
ATOM 1847 C C . ARG B 1 108 ? -5.734 19.641 11.492 1 98.69 108 ARG B C 1
ATOM 1849 O O . ARG B 1 108 ? -5.207 18.547 11.719 1 98.69 108 ARG B O 1
ATOM 1856 N N . ALA B 1 109 ? -5.777 20.609 12.375 1 98 109 ALA B N 1
ATOM 1857 C CA . ALA B 1 109 ? -5.047 20.547 13.641 1 98 109 ALA B CA 1
ATOM 1858 C C . ALA B 1 109 ? -5.59 19.438 14.531 1 98 109 ALA B C 1
ATOM 1860 O O . ALA B 1 109 ? -4.906 18.984 15.445 1 98 109 ALA B O 1
ATOM 1861 N N . ASP B 1 110 ? -6.762 19 14.281 1 98.44 110 ASP B N 1
ATOM 1862 C CA . ASP B 1 110 ? -7.438 18.047 15.148 1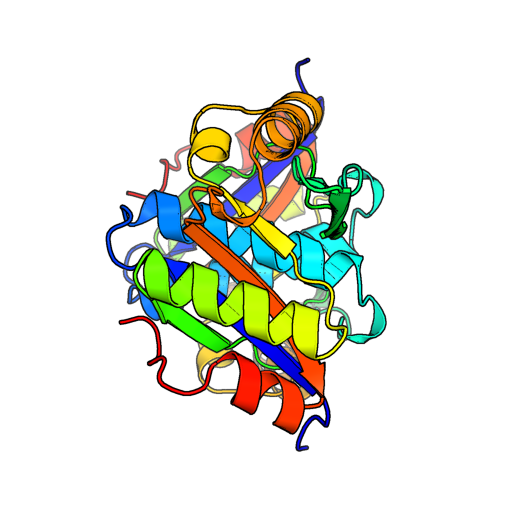 98.44 110 ASP B CA 1
ATOM 1863 C C . ASP B 1 110 ? -7.535 16.672 14.484 1 98.44 110 ASP B C 1
ATOM 1865 O O . ASP B 1 110 ? -8.156 15.758 15.023 1 98.44 110 ASP B O 1
ATOM 1869 N N . LEU B 1 111 ? -6.984 16.516 13.281 1 98.62 111 LEU B N 1
ATOM 1870 C CA . LEU B 1 111 ? -7.09 15.242 12.57 1 98.62 111 LEU B CA 1
ATOM 1871 C C . LEU B 1 111 ? -6.492 14.102 13.391 1 98.62 111 LEU B C 1
ATOM 1873 O O . LEU B 1 111 ? -5.336 14.172 13.805 1 98.62 111 LEU B O 1
ATOM 1877 N N . PRO B 1 112 ? -7.266 13.094 13.719 1 98.56 112 PRO B N 1
ATOM 1878 C CA . PRO B 1 112 ? -6.699 11.906 14.367 1 98.56 112 PRO B CA 1
ATOM 1879 C C . PRO B 1 112 ? -5.926 11.016 13.391 1 98.56 112 PRO B C 1
ATOM 1881 O O . PRO B 1 112 ? -6.336 9.883 13.125 1 98.56 112 PRO B O 1
ATOM 1884 N N . LEU B 1 113 ? -4.758 11.492 12.977 1 98.88 113 LEU B N 1
ATOM 1885 C CA . LEU B 1 113 ? -3.939 10.812 11.984 1 98.88 113 LEU B CA 1
ATOM 1886 C C . LEU B 1 113 ? -3.443 9.469 12.516 1 98.88 113 LEU B C 1
ATOM 1888 O O . LEU B 1 113 ? -3.02 9.375 13.672 1 98.88 113 LEU B O 1
ATOM 1892 N N . VAL B 1 114 ? -3.512 8.461 11.672 1 98.88 114 VAL B N 1
ATOM 1893 C CA . VAL B 1 114 ? -2.85 7.207 12.008 1 98.88 114 VAL B CA 1
ATOM 1894 C C . VAL B 1 114 ? -1.809 6.867 10.945 1 98.88 114 VAL B C 1
ATOM 1896 O O . VAL B 1 114 ? -0.995 5.961 11.133 1 98.88 114 VAL B O 1
ATOM 1899 N N . GLY B 1 115 ? -1.819 7.578 9.836 1 98.88 115 GLY B N 1
ATOM 1900 C CA . GLY B 1 115 ? -0.807 7.379 8.805 1 98.88 115 GLY B CA 1
ATOM 1901 C C . GLY B 1 115 ? -0.695 8.547 7.848 1 98.88 115 GLY B C 1
ATOM 1902 O O . GLY B 1 115 ? -1.658 9.297 7.652 1 98.88 115 GLY B O 1
ATOM 1903 N N . LEU B 1 116 ? 0.44 8.664 7.219 1 98.88 116 LEU B N 1
ATOM 1904 C CA . LEU B 1 116 ? 0.81 9.688 6.25 1 98.88 116 LEU B CA 1
ATOM 1905 C C . LEU B 1 116 ? 1.834 9.156 5.258 1 98.88 116 LEU B C 1
ATOM 1907 O O . LEU B 1 116 ? 2.713 8.367 5.625 1 98.88 116 LEU B O 1
ATOM 1911 N N . ALA B 1 117 ? 1.677 9.547 4.012 1 99 117 ALA B N 1
ATOM 1912 C CA . ALA B 1 117 ? 2.68 9.18 3.016 1 99 117 ALA B CA 1
ATOM 1913 C C . ALA B 1 117 ? 3.082 10.391 2.174 1 99 117 ALA B C 1
ATOM 1915 O O . ALA B 1 117 ? 2.238 11.211 1.811 1 99 117 ALA B O 1
ATOM 1916 N N . VAL B 1 118 ? 4.336 10.477 1.869 1 98.94 118 VAL B N 1
ATOM 1917 C CA . VAL B 1 118 ? 4.852 11.555 1.035 1 98.94 118 VAL B CA 1
ATOM 1918 C C . VAL B 1 118 ? 5.824 10.984 0.001 1 98.94 118 VAL B C 1
ATOM 1920 O O . VAL B 1 118 ? 6.441 9.945 0.226 1 98.94 118 VAL B O 1
ATOM 1923 N N . ARG B 1 119 ? 5.898 11.625 -1.074 1 98.94 119 ARG B N 1
ATOM 1924 C CA . ARG B 1 119 ? 6.961 11.5 -2.064 1 98.94 119 ARG B CA 1
ATOM 1925 C C . ARG B 1 119 ? 7.445 12.875 -2.52 1 98.94 119 ARG B C 1
ATOM 1927 O O . ARG B 1 119 ? 6.652 13.695 -2.969 1 98.94 119 ARG B O 1
ATOM 1934 N N . ALA B 1 120 ? 8.641 13.117 -2.426 1 98.88 120 ALA B N 1
ATOM 1935 C CA . ALA B 1 120 ? 9.289 14.375 -2.801 1 98.88 120 ALA B CA 1
ATOM 1936 C C . ALA B 1 120 ? 10.797 14.203 -2.926 1 98.88 120 ALA B C 1
ATOM 1938 O O . ALA B 1 120 ? 11.312 13.086 -2.846 1 98.88 120 ALA B O 1
ATOM 1939 N N . ASP B 1 121 ? 11.453 15.344 -3.25 1 98.56 121 ASP B N 1
ATOM 1940 C CA . ASP B 1 121 ? 12.914 15.328 -3.221 1 98.56 121 ASP B CA 1
ATOM 1941 C C . ASP B 1 121 ? 13.43 14.734 -1.913 1 98.56 121 ASP B C 1
ATOM 1943 O O . ASP B 1 121 ? 12.891 15.016 -0.841 1 98.56 121 ASP B O 1
ATOM 1947 N N . ARG B 1 122 ? 14.523 13.953 -2.02 1 98.12 122 ARG B N 1
ATOM 1948 C CA . ARG B 1 122 ? 15.047 13.203 -0.884 1 98.12 122 ARG B CA 1
ATOM 1949 C C . ARG B 1 122 ? 15.297 14.117 0.31 1 98.12 122 ARG B C 1
ATOM 1951 O O . ARG B 1 122 ? 14.898 13.805 1.434 1 98.12 122 ARG B O 1
ATOM 1958 N N . LYS B 1 123 ? 15.922 15.258 0.106 1 98.19 123 LYS B N 1
ATOM 1959 C CA . LYS B 1 123 ? 16.266 16.172 1.198 1 98.19 123 LYS B CA 1
ATOM 1960 C C . LYS B 1 123 ? 15 16.719 1.854 1 98.19 123 LYS B C 1
ATOM 1962 O O . LYS B 1 123 ? 14.969 16.953 3.066 1 98.19 123 LYS B O 1
ATOM 1967 N N . VAL B 1 124 ? 14.031 16.984 1.03 1 98.88 124 VAL B N 1
ATOM 1968 C CA . VAL B 1 124 ? 12.766 17.484 1.533 1 98.88 124 VAL B CA 1
ATOM 1969 C C . VAL B 1 124 ? 12.094 16.438 2.416 1 98.88 124 VAL B C 1
ATOM 1971 O O . VAL B 1 124 ? 11.641 16.75 3.521 1 98.88 124 VAL B O 1
ATOM 1974 N N . VAL B 1 125 ? 12.062 15.188 1.986 1 98.94 125 VAL B N 1
ATOM 1975 C CA . VAL B 1 125 ? 11.453 14.109 2.76 1 98.94 125 VAL B CA 1
ATOM 1976 C C . VAL B 1 125 ? 12.234 13.891 4.055 1 98.94 125 VAL B C 1
ATOM 1978 O O . VAL B 1 125 ? 11.641 13.672 5.113 1 98.94 125 VAL B O 1
ATOM 1981 N N . ASP B 1 126 ? 13.57 13.992 3.994 1 98.62 126 ASP B N 1
ATOM 1982 C CA . ASP B 1 126 ? 14.391 13.852 5.195 1 98.62 126 ASP B CA 1
ATOM 1983 C C . ASP B 1 126 ? 14.016 14.906 6.234 1 98.62 126 ASP B C 1
ATOM 1985 O O . ASP B 1 126 ? 13.969 14.617 7.434 1 98.62 126 ASP B O 1
ATOM 1989 N N . LYS B 1 127 ? 13.734 16.094 5.766 1 98.81 127 LYS B N 1
ATOM 1990 C CA . LYS B 1 127 ? 13.336 17.172 6.676 1 98.81 127 LYS B CA 1
ATOM 1991 C C . LYS B 1 127 ? 11.953 16.906 7.266 1 98.81 127 LYS B C 1
ATOM 1993 O O . LYS B 1 127 ? 11.719 17.188 8.445 1 98.81 127 LYS B O 1
ATOM 1998 N N . ILE B 1 128 ? 11.062 16.438 6.488 1 98.94 128 ILE B N 1
ATOM 1999 C CA . ILE B 1 128 ? 9.703 16.125 6.926 1 98.94 128 ILE B CA 1
ATOM 2000 C C . ILE B 1 128 ? 9.742 15.07 8.031 1 98.94 128 ILE B C 1
ATOM 2002 O O . ILE B 1 128 ? 9 15.164 9.008 1 98.94 128 ILE B O 1
ATOM 2006 N N . LEU B 1 129 ? 10.633 14.109 7.914 1 98.81 129 LEU B N 1
ATOM 2007 C CA . LEU B 1 129 ? 10.641 12.93 8.773 1 98.81 129 LEU B CA 1
ATOM 2008 C C . LEU B 1 129 ? 11.656 13.078 9.891 1 98.81 129 LEU B C 1
ATOM 2010 O O . LEU B 1 129 ? 11.859 12.148 10.68 1 98.81 129 LEU B O 1
ATOM 2014 N N . ASP B 1 130 ? 12.297 14.258 9.922 1 98.69 130 ASP B N 1
ATOM 2015 C CA . ASP B 1 130 ? 13.367 14.469 10.891 1 98.69 130 ASP B CA 1
ATOM 2016 C C . ASP B 1 130 ? 12.914 14.094 12.297 1 98.69 130 ASP B C 1
ATOM 2018 O O . ASP B 1 130 ? 11.859 14.539 12.758 1 98.69 130 ASP B O 1
ATOM 2022 N N . GLY B 1 131 ? 13.695 13.195 12.953 1 98.31 131 GLY B N 1
ATOM 2023 C CA . GLY B 1 131 ? 13.422 12.797 14.328 1 98.31 131 GLY B CA 1
ATOM 2024 C C . GLY B 1 131 ? 12.641 11.5 14.43 1 98.31 131 GLY B C 1
ATOM 2025 O O . GLY B 1 131 ? 12.531 10.914 15.508 1 98.31 131 GLY B O 1
ATOM 2026 N N . LEU B 1 132 ? 12.055 11.047 13.359 1 98.5 132 LEU B N 1
ATOM 2027 C CA . LEU B 1 132 ? 11.32 9.789 13.359 1 98.5 132 LEU B CA 1
ATOM 2028 C C . LEU B 1 132 ? 12.266 8.609 13.117 1 98.5 132 LEU B C 1
ATOM 2030 O O . LEU B 1 132 ? 13.32 8.773 12.508 1 98.5 132 LEU B O 1
ATOM 2034 N N . LYS B 1 133 ? 11.867 7.461 13.609 1 98 133 LYS B N 1
ATOM 2035 C CA . LYS B 1 133 ? 12.609 6.219 13.422 1 98 133 LYS B CA 1
ATOM 2036 C C . LYS B 1 133 ? 11.828 5.227 12.57 1 98 133 LYS B C 1
ATOM 2038 O O . LYS B 1 133 ? 10.602 5.336 12.445 1 98 133 LYS B O 1
ATOM 2043 N N . PHE B 1 134 ? 12.57 4.289 11.992 1 96.88 134 PHE B N 1
ATOM 2044 C CA . PHE B 1 134 ? 11.906 3.242 11.227 1 96.88 134 PHE B CA 1
ATOM 2045 C C . PHE B 1 134 ? 10.898 2.49 12.086 1 96.88 134 PHE B C 1
ATOM 2047 O O . PHE B 1 134 ? 11.109 2.32 13.289 1 96.88 134 PHE B O 1
ATOM 2054 N N . HIS B 1 135 ? 9.867 2.143 11.453 1 94.88 135 HIS B N 1
ATOM 2055 C CA . HIS B 1 135 ? 8.828 1.401 12.164 1 94.88 135 HIS B CA 1
ATOM 2056 C C . HIS B 1 135 ? 9.352 0.045 12.633 1 94.88 135 HIS B C 1
ATOM 2058 O O . HIS B 1 135 ? 9.938 -0.704 11.852 1 94.88 135 HIS B O 1
ATOM 2064 N N . ALA B 1 136 ? 9.234 -0.296 13.859 1 79.19 136 ALA B N 1
ATOM 2065 C CA . ALA B 1 136 ? 9.734 -1.531 14.461 1 79.19 136 ALA B CA 1
ATOM 2066 C C . ALA B 1 136 ? 8.867 -2.723 14.062 1 79.19 136 ALA B C 1
ATOM 2068 O O . ALA B 1 136 ? 7.668 -2.568 13.805 1 79.19 136 ALA B O 1
#

Secondary structure (DSSP, 8-state):
---SEEEEEEEETTS-HHHHHHHHHHHHHHHHHH-GGGB-PPEE-TT--EE---BSS-EEEEEE-HHHHHHHHHHHHHTT-PPEEEEGGGGG--SHHHHHHHHHTS-GGG--EEEEEEEEEHHHHHHHTTT-EE--/---SEEEEEEEETTS-HHHHHHHHHHHHHHHHHH-GGGB-PPEE-TT--EE---BSS-EEEEEE-HHHHHHHHHHHHHTT-PPEEEEGGGGG--SHHHHHHHHHTS-GGG--EEEEEEEEEHHHHHHHTTT-EE--

Solvent-accessible surface area (backbone atoms only — not comparable to full-atom values): 13929 Å² total; per-residue (Å²): 135,88,69,68,53,37,38,41,37,37,36,41,65,86,56,55,67,51,54,47,35,48,48,35,21,42,32,29,16,12,50,30,58,74,38,61,83,46,46,46,64,65,32,35,30,45,69,66,53,66,31,45,30,30,57,28,58,60,72,44,55,28,30,29,54,59,68,50,48,52,51,30,51,52,43,28,51,76,66,74,41,71,33,21,70,41,45,62,69,46,79,79,46,68,43,42,68,59,36,39,49,57,43,32,72,30,42,62,93,68,54,59,52,42,27,39,22,44,67,39,50,37,70,58,44,51,61,29,48,60,91,58,46,69,41,113,136,87,67,69,53,34,38,39,37,39,37,41,67,86,56,55,68,52,54,48,36,51,47,34,21,43,31,30,15,12,51,30,61,74,38,60,83,47,46,45,65,65,32,36,29,46,69,66,52,68,30,43,30,31,56,27,58,62,75,44,54,26,28,30,54,61,70,51,47,52,50,30,49,53,43,27,52,75,67,74,41,72,32,21,70,41,44,62,70,47,76,79,48,68,43,41,69,58,38,37,49,57,43,31,72,30,43,63,92,67,53,58,54,40,29,38,22,43,66,39,49,38,71,58,44,50,61,30,46,62,92,57,47,70,40,116

Radius of gyration: 17.59 Å; Cα contacts (8 Å, |Δi|>4): 615; chains: 2; bounding box: 44×47×37 Å

InterPro domains:
  IPR018988 Protein of unknown function DUF2000 [PF09391] (5-135)
  IPR023476 Peptidyl-tRNA hydrolase II domain superfamily [G3DSA:3.40.1490.10] (2-136)
  IPR023476 Peptidyl-tRNA hydrolase II domain superfamily [SSF102462] (3-135)

Sequence (272 aa):
MQFDTKIALVIRTDLEAWQKLNVAAFLTSGIAAAFPECIGEPYQDGSGTPYHPLIGQPILVYGADGPGLSRALERALARNVKPAIYTEAMFKTTHDAANREAVKAVARADLPLVGLAVRADRKVVDKILDGLKFHAMQFDTKIALVIRTDLEAWQKLNVAAFLTSGIAAAFPECIGEPYQDGSGTPYHPLIGQPILVYGADGPGLSRALERALARNVKPAIYTEAMFKTTHDAANREAVKAVARADLPLVGLAVRADRKVVDKILDGLKFHA

Organism: Rhodopseudomonas palustris (strain ATCC BAA-98 / CGA009) (NCBI:txid258594)

Nearest PDB structures (foldseek):
  2gax-assembly1_A  TM=9.834E-01  e=1.942E-20  Agrobacterium fabrum str. C58
  1vgl-assembly2_C  TM=3.154E-01  e=1.611E-01  Thermosynechococcus vestitus BP-1
  6ewr-assembly1_B  TM=2.754E-01  e=5.756E+00  Streptococcus pneumoniae TIGR4
  6ewr-assembly1_A  TM=2.759E-01  e=6.996E+00  Streptococcus pneumoniae TIGR4
  2gax-assembly1_A  TM=9.835E-01  e=1.942E-20  Agrobacterium fabrum str. C58

Foldseek 3Di:
DDDQKAKEKEFEQPDDPVVRVVQVVVQVVVVCVVCVVQWDDWDADPVGDTHGTDRNDDYFYWYDHQVLVLQLVVLCVVVVWDKDFDAPCVVVDDDPVVRVVVQVVDDSNGTRTRMIMTMDGPVSNCRSNPPIDGHD/DDDQKAKEKEFEQPDDPVVRVVQVVVQVVVVCVVCVVQWDDWDADPVGDTHGTDRNDDYFYWYDHQVLVLQLVVLCVVVVWDKDFDAPCVVVDDDPVVRVVVQVVDDSNGTRTRMIMTMDGPVSNCRSNPPIDGHD

pLDDT: mean 97.62, std 4.67, range [53.53, 99.0]